Protein AF-A0A9E6CDV9-F1 (afdb_monomer)

Structure (mmCIF, N/CA/C/O backbone):
data_AF-A0A9E6CDV9-F1
#
_entry.id   AF-A0A9E6CDV9-F1
#
loop_
_atom_site.group_PDB
_atom_site.id
_atom_site.type_symbol
_atom_site.label_atom_id
_atom_site.label_alt_id
_atom_site.label_comp_id
_atom_site.label_asym_id
_atom_site.label_entity_id
_atom_site.label_seq_id
_atom_site.pdbx_PDB_ins_code
_atom_site.Cartn_x
_atom_site.Cartn_y
_atom_site.Cartn_z
_atom_site.occupancy
_atom_site.B_iso_or_equiv
_atom_site.auth_seq_id
_atom_site.auth_comp_id
_atom_site.auth_asym_id
_atom_site.auth_atom_id
_atom_site.pdbx_PDB_model_num
ATOM 1 N N . MET A 1 1 ? -13.253 -24.739 -0.066 1.00 89.88 1 MET A N 1
ATOM 2 C CA . MET A 1 1 ? -14.160 -23.611 0.237 1.00 89.88 1 MET A CA 1
ATOM 3 C C . MET A 1 1 ? -15.208 -23.550 -0.857 1.00 89.88 1 MET A C 1
ATOM 5 O O . MET A 1 1 ? -14.892 -24.013 -1.950 1.00 89.88 1 MET A O 1
ATOM 9 N N . PRO A 1 2 ? -16.426 -23.055 -0.588 1.00 96.31 2 PRO A N 1
ATOM 10 C CA . PRO A 1 2 ? -17.451 -22.896 -1.620 1.00 96.31 2 PRO A CA 1
ATOM 11 C C . PRO A 1 2 ? -16.959 -21.936 -2.710 1.00 96.31 2 PRO A C 1
ATOM 13 O O . PRO A 1 2 ? -16.584 -20.807 -2.392 1.00 96.31 2 PRO A O 1
ATOM 16 N N . ARG A 1 3 ? -16.921 -22.383 -3.972 1.00 96.94 3 ARG A N 1
ATOM 17 C CA . ARG A 1 3 ? -16.350 -21.611 -5.090 1.00 96.94 3 ARG A CA 1
ATOM 18 C C . ARG A 1 3 ? -17.046 -20.262 -5.274 1.00 96.94 3 ARG A C 1
ATOM 20 O O . ARG A 1 3 ? -16.356 -19.261 -5.416 1.00 96.94 3 ARG A O 1
ATOM 27 N N . GLU A 1 4 ? -18.373 -20.252 -5.179 1.00 97.50 4 GLU A N 1
ATOM 28 C CA . GLU A 1 4 ? -19.218 -19.066 -5.398 1.00 97.50 4 GLU A CA 1
ATOM 29 C C . GLU A 1 4 ? -19.067 -17.995 -4.298 1.00 97.50 4 GLU A C 1
ATOM 31 O O . GLU A 1 4 ? -19.385 -16.830 -4.504 1.00 97.50 4 GLU A O 1
ATOM 36 N N . GLU A 1 5 ? -18.583 -18.380 -3.111 1.00 98.06 5 GLU A N 1
ATOM 37 C CA . GLU A 1 5 ? -18.344 -17.468 -1.981 1.00 98.06 5 GLU A CA 1
ATOM 38 C C . GLU A 1 5 ? -16.862 -17.072 -1.848 1.00 98.06 5 GLU A C 1
ATOM 40 O O . GLU A 1 5 ? -16.490 -16.363 -0.905 1.00 98.06 5 GLU A O 1
ATOM 45 N N . THR A 1 6 ? -16.004 -17.563 -2.749 1.00 98.69 6 THR A N 1
ATOM 46 C CA . THR A 1 6 ? -14.549 -17.427 -2.660 1.00 98.69 6 THR A CA 1
ATOM 47 C C . THR A 1 6 ? -14.004 -16.634 -3.839 1.00 98.69 6 THR A C 1
ATOM 49 O O . THR A 1 6 ? -14.150 -17.057 -4.982 1.00 98.69 6 THR A O 1
ATOM 52 N N . LEU A 1 7 ? -13.305 -15.538 -3.540 1.00 98.44 7 LEU A N 1
ATOM 53 C CA . LEU A 1 7 ? -12.498 -14.803 -4.509 1.00 98.44 7 LEU A CA 1
ATOM 54 C C . LEU A 1 7 ? -11.074 -15.369 -4.521 1.00 98.44 7 LEU A C 1
ATOM 56 O O . LEU A 1 7 ? -10.354 -15.283 -3.524 1.00 98.44 7 LEU A O 1
ATOM 60 N N . TYR A 1 8 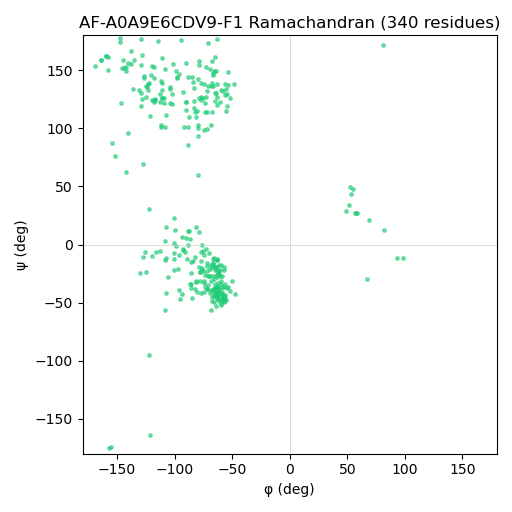? -10.656 -15.937 -5.643 1.00 98.62 8 TYR A N 1
ATOM 61 C CA . TYR A 1 8 ? -9.286 -16.391 -5.846 1.00 98.62 8 TYR A CA 1
ATOM 62 C C . TYR A 1 8 ? -8.445 -15.265 -6.439 1.00 98.62 8 TYR A C 1
ATOM 64 O O . TYR A 1 8 ? -8.758 -14.737 -7.505 1.00 98.62 8 TYR A O 1
ATOM 72 N N . VAL A 1 9 ? -7.366 -14.899 -5.755 1.00 97.75 9 VAL A N 1
ATOM 73 C CA . VAL A 1 9 ? -6.485 -13.795 -6.145 1.00 97.75 9 VAL A CA 1
ATOM 74 C C . VAL A 1 9 ? -5.064 -14.292 -6.392 1.00 97.75 9 VAL A C 1
ATOM 76 O O . VAL A 1 9 ? -4.650 -15.291 -5.809 1.00 97.75 9 VAL A O 1
ATOM 79 N N . ALA A 1 10 ? -4.296 -13.605 -7.236 1.00 97.19 10 ALA A N 1
ATOM 80 C CA . ALA A 1 10 ? -2.898 -13.949 -7.492 1.00 97.19 10 ALA A CA 1
ATOM 81 C C . ALA A 1 10 ? -2.022 -12.708 -7.732 1.00 97.19 10 ALA A C 1
ATOM 83 O O . ALA A 1 10 ? -2.519 -11.644 -8.091 1.00 97.19 10 ALA A O 1
ATOM 84 N N . GLY A 1 11 ? -0.706 -12.845 -7.536 1.00 94.94 11 GLY A N 1
ATOM 85 C CA . GLY A 1 11 ? 0.290 -11.786 -7.791 1.00 94.94 11 GLY A CA 1
ATOM 86 C C . GLY A 1 11 ? 0.752 -10.970 -6.579 1.00 94.94 11 GLY A C 1
ATOM 87 O O . GLY A 1 11 ? 1.775 -10.305 -6.661 1.00 94.94 11 GLY A O 1
ATOM 88 N N . HIS A 1 12 ? 0.075 -11.089 -5.436 1.00 94.38 12 HIS A N 1
ATOM 89 C CA . HIS A 1 12 ? 0.459 -10.388 -4.201 1.00 94.38 12 HIS A CA 1
ATOM 90 C C . HIS A 1 12 ? 1.591 -11.042 -3.378 1.00 94.38 12 HIS A C 1
ATOM 92 O O . HIS A 1 12 ? 2.378 -10.344 -2.751 1.00 94.38 12 HIS A O 1
ATOM 98 N N . GLN A 1 13 ? 1.707 -12.375 -3.379 1.00 95.69 13 GLN A N 1
ATOM 99 C CA . GLN A 1 13 ? 2.700 -13.126 -2.601 1.00 95.69 13 GLN A CA 1
ATOM 100 C C . GLN A 1 13 ? 3.441 -14.122 -3.503 1.00 95.69 13 GLN A C 1
ATOM 102 O O . GLN A 1 13 ? 2.813 -14.905 -4.214 1.00 95.69 13 GLN A O 1
ATOM 107 N N . TRP A 1 14 ? 4.777 -14.119 -3.441 1.00 94.81 14 TRP A N 1
ATOM 108 C CA . TRP A 1 14 ? 5.651 -14.889 -4.350 1.00 94.81 14 TRP A CA 1
ATOM 109 C C . TRP A 1 14 ? 6.499 -15.967 -3.665 1.00 94.81 14 TRP A C 1
ATOM 111 O O . TRP A 1 14 ? 7.185 -16.748 -4.321 1.00 94.81 14 TRP A O 1
ATOM 121 N N . GLY A 1 15 ? 6.461 -16.018 -2.337 1.00 95.06 15 GLY A N 1
ATOM 122 C CA . GLY A 1 15 ? 7.167 -17.010 -1.532 1.00 95.06 15 GLY A CA 1
ATOM 123 C C . GLY A 1 15 ? 6.396 -17.339 -0.263 1.00 95.06 15 GLY A C 1
ATOM 124 O O . GLY A 1 15 ? 5.349 -16.748 -0.003 1.00 95.06 15 GLY A O 1
ATOM 125 N N . ALA A 1 16 ? 6.914 -18.265 0.541 1.00 96.44 16 ALA A N 1
ATOM 126 C CA . ALA A 1 16 ? 6.266 -18.636 1.794 1.00 96.44 16 ALA A CA 1
ATOM 127 C C . ALA A 1 16 ? 6.104 -17.405 2.714 1.00 96.44 16 ALA A C 1
ATOM 129 O O . ALA A 1 16 ? 7.073 -16.659 2.891 1.00 96.44 16 ALA A O 1
ATOM 130 N N . PRO A 1 17 ? 4.915 -17.171 3.297 1.00 96.69 17 PRO A N 1
ATOM 131 C CA . PRO A 1 17 ? 4.713 -16.080 4.244 1.00 96.69 17 PRO A CA 1
ATOM 132 C C . PRO A 1 17 ? 5.564 -16.311 5.497 1.00 96.69 17 PRO A C 1
ATOM 134 O O . PRO A 1 17 ? 5.555 -17.399 6.072 1.00 96.69 17 PRO A O 1
ATOM 137 N N . THR A 1 18 ? 6.316 -15.293 5.915 1.00 96.25 18 THR A N 1
ATOM 138 C CA . THR A 1 18 ? 7.258 -15.396 7.045 1.00 96.25 18 THR A CA 1
ATOM 139 C C . THR A 1 18 ? 6.769 -14.694 8.307 1.00 96.25 18 THR A C 1
ATOM 141 O O . THR A 1 18 ? 7.167 -15.070 9.410 1.00 96.25 18 THR A O 1
ATOM 144 N N . ASN A 1 19 ? 5.942 -13.660 8.150 1.00 97.38 19 ASN A N 1
ATOM 145 C CA . ASN A 1 19 ? 5.359 -12.859 9.220 1.00 97.38 19 ASN A CA 1
ATOM 146 C C . ASN A 1 19 ? 4.166 -12.052 8.667 1.00 97.38 19 ASN A C 1
ATOM 148 O O . ASN A 1 19 ? 4.115 -11.790 7.469 1.00 97.38 19 ASN A O 1
ATOM 152 N N . PHE A 1 20 ? 3.251 -11.607 9.525 1.00 97.81 20 PHE A N 1
ATOM 153 C CA . PHE A 1 20 ? 2.128 -10.723 9.167 1.00 97.81 20 PHE A CA 1
ATOM 154 C C . PHE A 1 20 ? 2.149 -9.429 9.992 1.00 97.81 20 PHE A C 1
ATOM 156 O O . PHE A 1 20 ? 1.109 -8.860 10.332 1.00 97.81 20 PHE A O 1
ATOM 163 N N . ASN A 1 21 ? 3.342 -8.981 10.382 1.00 97.50 21 ASN A N 1
ATOM 164 C CA . ASN A 1 21 ? 3.521 -7.783 11.186 1.00 97.50 21 ASN A CA 1
ATOM 165 C C . ASN A 1 21 ? 3.510 -6.541 10.278 1.00 97.50 21 ASN A C 1
ATOM 167 O O . ASN A 1 21 ? 4.422 -6.409 9.457 1.00 97.50 21 ASN A O 1
ATOM 171 N N . PRO A 1 22 ? 2.537 -5.618 10.435 1.00 96.00 22 PRO A N 1
ATOM 172 C CA . PRO A 1 22 ? 2.420 -4.423 9.594 1.00 96.00 22 PRO A CA 1
ATOM 173 C C . PRO A 1 22 ? 3.571 -3.414 9.772 1.00 96.00 22 PRO A C 1
ATOM 175 O O . PRO A 1 22 ? 3.691 -2.497 8.967 1.00 96.00 22 PRO A O 1
ATOM 178 N N . LEU A 1 23 ? 4.400 -3.568 10.810 1.00 96.12 23 LEU A N 1
ATOM 179 C CA . LEU A 1 23 ? 5.604 -2.776 11.078 1.00 96.12 23 LEU A CA 1
ATOM 180 C C . LEU A 1 23 ? 6.892 -3.437 10.569 1.00 96.12 23 LEU A C 1
ATOM 182 O O . LEU A 1 23 ? 7.957 -2.820 10.635 1.00 96.12 23 LEU A O 1
ATOM 186 N N . SER A 1 24 ? 6.836 -4.693 10.113 1.00 95.12 24 SER A N 1
ATOM 187 C CA . SER A 1 24 ? 8.027 -5.366 9.595 1.00 95.12 24 SER A CA 1
ATOM 188 C C . SER A 1 24 ? 8.473 -4.755 8.266 1.00 95.12 24 SER A C 1
ATOM 190 O O . SER A 1 24 ? 7.658 -4.272 7.484 1.00 95.12 24 SER A O 1
ATOM 192 N N . GLY A 1 25 ? 9.775 -4.814 7.975 1.00 92.06 25 GLY A N 1
ATOM 193 C CA . GLY A 1 25 ? 10.304 -4.308 6.702 1.00 92.06 25 GLY A CA 1
ATOM 194 C C . GLY A 1 25 ? 9.855 -5.109 5.472 1.00 92.06 25 GLY A C 1
ATOM 195 O O . GLY A 1 25 ? 10.009 -4.630 4.355 1.00 92.06 25 GLY A O 1
ATOM 196 N N . ASN A 1 26 ? 9.325 -6.322 5.661 1.00 91.88 26 ASN A N 1
ATOM 197 C CA . ASN A 1 26 ? 8.790 -7.152 4.583 1.00 91.88 26 ASN A CA 1
ATOM 198 C C . ASN A 1 26 ? 7.689 -8.084 5.130 1.00 91.88 26 ASN A C 1
ATOM 200 O O . ASN A 1 26 ? 7.955 -9.269 5.377 1.00 91.88 26 ASN A O 1
ATOM 204 N N . PRO A 1 27 ? 6.477 -7.563 5.395 1.00 95.12 27 PRO A N 1
ATOM 205 C CA . PRO A 1 27 ? 5.357 -8.385 5.834 1.00 95.12 27 PRO A CA 1
ATOM 206 C C . PRO A 1 27 ? 4.923 -9.319 4.701 1.00 95.12 27 PRO A C 1
ATOM 208 O O . PRO A 1 27 ? 5.164 -9.036 3.531 1.00 95.12 27 PRO A O 1
ATOM 211 N N . ALA A 1 28 ? 4.245 -10.416 5.018 1.00 97.06 28 ALA A N 1
ATOM 212 C CA . ALA A 1 28 ? 3.515 -11.178 4.013 1.00 97.06 28 ALA A CA 1
ATOM 213 C C . ALA A 1 28 ? 2.169 -10.514 3.685 1.00 97.06 28 ALA A C 1
ATOM 215 O O . ALA A 1 28 ? 1.560 -9.849 4.535 1.00 97.06 28 ALA A O 1
ATOM 216 N N . TRP A 1 29 ? 1.657 -10.774 2.480 1.00 96.50 29 TRP A N 1
ATOM 217 C CA . TRP A 1 29 ? 0.262 -10.488 2.145 1.00 96.50 29 TRP A CA 1
ATOM 218 C C . TRP A 1 29 ? -0.670 -11.199 3.140 1.00 96.50 29 TRP A C 1
ATOM 220 O O . TRP A 1 29 ? -0.421 -12.361 3.454 1.00 96.50 29 TRP A O 1
ATOM 230 N N . PRO A 1 30 ? -1.749 -10.573 3.640 1.00 95.38 30 PRO A N 1
ATOM 231 C CA . PRO A 1 30 ? -2.302 -9.278 3.230 1.00 95.38 30 PRO A CA 1
ATOM 232 C C . PRO A 1 30 ? -1.802 -8.072 4.038 1.00 95.38 30 PRO A C 1
ATOM 234 O O . PRO A 1 30 ? -2.329 -6.977 3.874 1.00 95.38 30 PRO A O 1
ATOM 237 N N . CYS A 1 31 ? -0.827 -8.245 4.932 1.00 95.06 31 CYS A N 1
ATOM 238 C CA . CYS A 1 31 ? -0.336 -7.159 5.785 1.00 95.06 31 CYS A CA 1
ATOM 239 C C . CYS A 1 31 ? 0.729 -6.281 5.105 1.00 95.06 31 CYS A C 1
ATOM 241 O O . CYS A 1 31 ? 1.020 -5.197 5.607 1.00 95.06 31 CYS A O 1
ATOM 243 N N . SER A 1 32 ? 1.303 -6.728 3.984 1.00 90.06 32 SER A N 1
ATOM 244 C CA . SER A 1 32 ? 2.232 -5.952 3.150 1.00 90.06 32 SER A CA 1
ATOM 245 C C . SER A 1 32 ? 1.543 -4.853 2.347 1.00 90.06 32 SER A C 1
ATOM 247 O O . SER A 1 32 ? 2.090 -3.763 2.183 1.00 90.06 32 SER A O 1
ATOM 249 N N . ASP A 1 33 ? 0.333 -5.123 1.867 1.00 80.50 33 ASP A N 1
ATOM 250 C CA . ASP A 1 33 ? -0.317 -4.324 0.831 1.00 80.50 33 ASP A CA 1
ATOM 251 C C . ASP A 1 33 ? -1.151 -3.190 1.431 1.00 80.50 33 ASP A C 1
ATOM 253 O O . ASP A 1 33 ? -1.633 -3.270 2.562 1.00 80.50 33 ASP A O 1
ATOM 257 N N . THR A 1 34 ? -1.381 -2.136 0.654 1.00 71.50 34 THR A N 1
ATOM 258 C CA . THR A 1 34 ? -2.185 -0.965 1.047 1.00 71.50 34 THR A CA 1
ATOM 259 C C . THR A 1 34 ? -3.696 -1.203 0.960 1.00 71.50 34 THR A C 1
ATOM 261 O O . THR A 1 34 ? -4.466 -0.265 1.083 1.00 71.50 34 THR A O 1
ATOM 264 N N . ASN A 1 35 ? -4.148 -2.446 0.771 1.00 77.31 35 ASN A N 1
ATOM 265 C CA . ASN A 1 35 ? -5.563 -2.788 0.558 1.00 77.31 35 ASN A CA 1
ATOM 266 C C . ASN A 1 35 ? -6.388 -2.874 1.855 1.00 77.31 35 ASN A C 1
ATOM 268 O O . ASN A 1 35 ? -7.442 -3.511 1.855 1.00 77.31 35 ASN A O 1
ATOM 272 N N . GLU A 1 36 ? -5.863 -2.347 2.969 1.00 88.12 36 GLU A N 1
ATOM 273 C CA . GLU A 1 36 ? -6.566 -2.176 4.257 1.00 88.12 36 GLU A CA 1
ATOM 274 C C . GLU A 1 36 ? -7.321 -3.430 4.747 1.00 88.12 36 GLU A C 1
ATOM 276 O O . GLU A 1 36 ? -8.336 -3.383 5.435 1.00 88.12 36 GLU A O 1
ATOM 281 N N . THR A 1 37 ? -6.822 -4.605 4.360 1.00 93.56 37 THR A N 1
ATOM 282 C CA . THR A 1 37 ? -7.606 -5.842 4.401 1.00 93.56 37 THR A CA 1
ATOM 283 C C . THR A 1 37 ? -7.724 -6.400 5.816 1.00 93.56 37 THR A C 1
ATOM 285 O O . THR A 1 37 ? -8.796 -6.849 6.222 1.00 93.56 37 THR A O 1
ATOM 288 N N . VAL A 1 38 ? -6.610 -6.364 6.554 1.00 97.19 38 VAL A N 1
ATOM 289 C CA . VAL A 1 38 ? -6.526 -6.762 7.966 1.00 97.19 38 VAL A CA 1
ATOM 290 C C . VAL A 1 38 ? -6.339 -5.522 8.834 1.00 97.19 38 VAL A C 1
ATOM 292 O O . VAL A 1 38 ? -7.143 -5.271 9.723 1.00 97.19 38 VAL A O 1
ATOM 295 N N . TYR A 1 39 ? -5.304 -4.727 8.563 1.00 98.00 39 TYR A N 1
ATOM 296 C CA . TYR A 1 39 ? -5.037 -3.464 9.250 1.00 98.00 39 TYR A CA 1
ATOM 297 C C . TYR A 1 39 ? -5.464 -2.289 8.377 1.00 98.00 39 TYR A C 1
ATOM 299 O O . TYR A 1 39 ? -5.043 -2.217 7.224 1.00 98.00 39 TYR A O 1
ATOM 307 N N . GLU A 1 40 ? -6.242 -1.372 8.943 1.00 97.94 40 GLU A N 1
ATOM 308 C CA . GLU A 1 40 ? -6.717 -0.168 8.261 1.00 97.94 40 GLU A CA 1
ATOM 309 C C . GLU A 1 40 ? -5.904 1.071 8.676 1.00 97.94 40 GLU A C 1
ATOM 311 O O . GLU A 1 40 ? -5.313 1.136 9.760 1.00 97.94 40 GLU A O 1
ATOM 316 N N . THR A 1 41 ? -5.879 2.061 7.793 1.00 98.00 41 THR A N 1
ATOM 317 C CA . THR A 1 41 ? -5.355 3.418 7.999 1.00 98.00 41 THR A CA 1
ATOM 318 C C . THR A 1 41 ? -6.492 4.360 8.421 1.00 98.00 41 THR A C 1
ATOM 320 O O . THR A 1 41 ? -7.663 3.975 8.484 1.00 98.00 41 THR A O 1
ATOM 323 N N . LEU A 1 42 ? -6.173 5.620 8.736 1.00 98.38 42 LEU A N 1
ATOM 324 C CA . LEU A 1 42 ? -7.213 6.619 9.015 1.00 98.38 42 LEU A CA 1
ATOM 325 C C . LEU A 1 42 ? -7.983 6.984 7.743 1.00 98.38 42 LEU A C 1
ATOM 327 O O . LEU A 1 42 ? -9.208 7.069 7.777 1.00 98.38 42 LEU A O 1
ATOM 331 N N . PHE A 1 43 ? -7.271 7.144 6.633 1.00 97.94 43 PHE A N 1
ATOM 332 C CA . PHE A 1 43 ? -7.835 7.385 5.309 1.00 97.94 43 PHE A CA 1
ATOM 333 C C . PHE A 1 43 ? -7.137 6.500 4.276 1.00 97.94 43 PHE A C 1
ATOM 335 O O . PHE A 1 43 ? -6.003 6.083 4.494 1.00 97.94 43 PHE A O 1
ATOM 342 N N . GLY A 1 44 ? -7.776 6.267 3.137 1.00 94.94 44 GLY A N 1
ATOM 343 C CA . GLY A 1 44 ? -7.175 5.609 1.980 1.00 94.94 44 GLY A CA 1
ATOM 344 C C . GLY A 1 44 ? -6.835 6.644 0.914 1.00 94.94 44 GLY A C 1
ATOM 345 O O . GLY A 1 44 ? -7.652 7.514 0.617 1.00 94.94 44 GLY A O 1
ATOM 346 N N . TYR A 1 45 ? -5.640 6.594 0.324 1.00 91.19 45 TYR A N 1
ATOM 347 C CA . TYR A 1 45 ? -5.316 7.488 -0.791 1.00 91.19 45 TYR A CA 1
ATOM 348 C C . TYR A 1 45 ? -5.864 6.936 -2.108 1.00 91.19 45 TYR A C 1
ATOM 350 O O . TYR A 1 45 ? -5.417 5.909 -2.621 1.00 91.19 45 TYR A O 1
ATOM 358 N N . ASN A 1 46 ? -6.826 7.652 -2.677 1.00 89.44 46 ASN A N 1
ATOM 359 C CA . ASN A 1 46 ? -7.428 7.337 -3.955 1.00 89.44 46 ASN A CA 1
ATOM 360 C C . ASN A 1 46 ? -6.639 7.998 -5.084 1.00 89.44 46 ASN A C 1
ATOM 362 O O . ASN A 1 46 ? -6.815 9.180 -5.384 1.00 89.44 46 ASN A O 1
ATOM 366 N N . GLN A 1 47 ? -5.802 7.198 -5.743 1.00 83.44 47 GLN A N 1
ATOM 367 C CA . GLN A 1 47 ? -4.954 7.631 -6.857 1.00 83.44 47 GLN A CA 1
ATOM 368 C C . GLN A 1 47 ? -5.744 8.082 -8.095 1.00 83.44 47 GLN A C 1
ATOM 370 O O . GLN A 1 47 ? -5.195 8.764 -8.952 1.00 83.44 47 GLN A O 1
ATOM 375 N N . VAL A 1 48 ? -7.020 7.700 -8.223 1.00 83.62 48 VAL A N 1
ATOM 376 C CA . VAL A 1 48 ? -7.859 8.104 -9.362 1.00 83.62 48 VAL A CA 1
ATOM 377 C C . VAL A 1 48 ? -8.427 9.503 -9.144 1.00 83.62 48 VAL A C 1
ATOM 379 O O . VAL A 1 48 ? -8.527 10.281 -10.089 1.00 83.62 48 VAL A O 1
ATOM 382 N N . THR A 1 49 ? -8.814 9.827 -7.909 1.00 87.25 49 THR A N 1
ATOM 383 C CA . THR A 1 49 ? -9.422 11.125 -7.581 1.00 87.25 49 THR A CA 1
ATOM 384 C C . THR A 1 49 ? -8.459 12.121 -6.947 1.00 87.25 49 THR A C 1
ATOM 386 O O . THR A 1 49 ? -8.866 13.261 -6.734 1.00 87.25 49 THR A O 1
ATOM 389 N N . ASP A 1 50 ? -7.239 11.688 -6.618 1.00 84.75 50 ASP A N 1
ATOM 390 C CA . ASP A 1 50 ? -6.228 12.441 -5.865 1.00 84.75 50 ASP A CA 1
ATOM 391 C C . ASP A 1 50 ? -6.764 12.9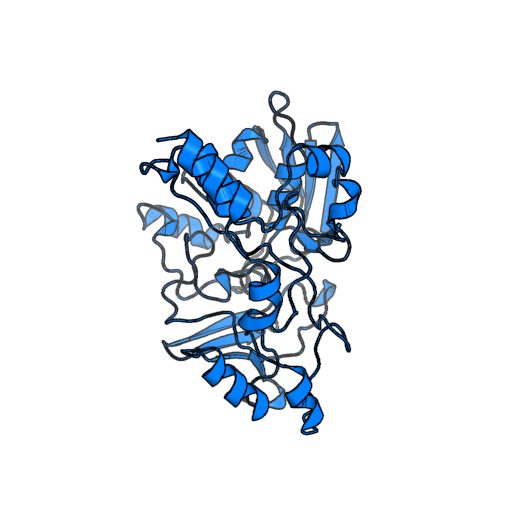54 -4.514 1.00 84.75 50 ASP A C 1
ATOM 393 O O . ASP A 1 50 ? -6.689 14.134 -4.168 1.00 84.75 50 ASP A O 1
ATOM 397 N N . LYS A 1 51 ? -7.422 12.063 -3.763 1.00 90.25 51 LYS A N 1
ATOM 398 C CA . LYS A 1 51 ? -8.072 12.398 -2.484 1.00 90.25 51 LYS A CA 1
ATOM 399 C C . LYS A 1 51 ? -7.822 11.335 -1.433 1.00 90.25 51 LYS A C 1
ATOM 401 O O . LYS A 1 51 ? -7.587 10.176 -1.749 1.00 90.25 51 LYS A O 1
ATOM 406 N N . LEU A 1 52 ? -7.909 11.755 -0.177 1.00 94.75 52 LEU A N 1
ATOM 407 C CA . LEU A 1 52 ? -7.986 10.855 0.964 1.00 94.75 52 LEU A CA 1
ATOM 408 C C . LEU A 1 52 ? -9.452 10.500 1.216 1.00 94.75 52 LEU A C 1
ATOM 410 O O . LEU A 1 52 ? -10.231 11.355 1.645 1.00 94.75 52 LEU A O 1
ATOM 414 N N . ASP A 1 53 ? -9.806 9.252 0.937 1.00 95.94 53 ASP A N 1
ATOM 415 C CA . ASP A 1 53 ? -11.130 8.699 1.185 1.00 95.94 53 ASP A CA 1
ATOM 416 C C . ASP A 1 53 ? -11.237 8.218 2.648 1.00 95.94 53 ASP A C 1
ATOM 418 O O . ASP A 1 53 ? -10.273 7.664 3.185 1.00 95.94 53 ASP A O 1
ATOM 422 N N . PRO A 1 54 ? -12.376 8.444 3.331 1.00 97.38 54 PRO A N 1
ATOM 423 C CA . PRO A 1 54 ? -12.603 7.970 4.698 1.00 97.38 54 PRO A CA 1
ATOM 424 C C . PRO A 1 54 ? -12.437 6.452 4.849 1.00 97.38 54 PRO A C 1
ATOM 426 O O . PRO A 1 54 ? -13.085 5.703 4.120 1.00 97.38 54 PRO A O 1
ATOM 429 N N . ILE A 1 55 ? -11.624 6.017 5.823 1.00 97.44 55 ILE A N 1
ATOM 430 C CA . ILE A 1 55 ? -11.482 4.605 6.232 1.00 97.44 55 ILE A CA 1
ATOM 431 C C . ILE A 1 55 ? -11.813 4.476 7.716 1.00 97.44 55 ILE A C 1
ATOM 433 O O . ILE A 1 55 ? -12.988 4.403 8.041 1.00 97.44 55 ILE A O 1
ATOM 437 N N . LEU A 1 56 ? -10.852 4.509 8.649 1.00 98.56 56 LEU A N 1
ATOM 438 C CA . LEU A 1 56 ? -11.171 4.558 10.086 1.00 98.56 56 LEU A CA 1
ATOM 439 C C . LEU A 1 56 ? -11.670 5.948 10.504 1.00 98.56 56 LEU A C 1
ATOM 441 O O . LEU A 1 56 ? -12.508 6.079 11.404 1.00 98.56 56 LEU A O 1
ATOM 445 N N . ALA A 1 57 ? -11.146 6.992 9.863 1.00 98.69 57 ALA A N 1
ATOM 446 C CA . ALA A 1 57 ? -11.539 8.371 10.074 1.00 98.69 57 ALA A CA 1
ATOM 447 C C . ALA A 1 57 ? -12.631 8.797 9.092 1.00 98.69 57 ALA A C 1
ATOM 449 O O . ALA A 1 57 ? -12.501 8.626 7.890 1.00 98.69 57 ALA A O 1
ATOM 450 N N . ASP A 1 58 ? -13.679 9.411 9.637 1.00 98.50 58 ASP A N 1
ATOM 451 C CA . ASP A 1 58 ? -14.811 9.986 8.904 1.00 98.50 58 ASP A CA 1
ATOM 452 C C . ASP A 1 58 ? -14.413 11.296 8.216 1.00 98.50 58 ASP A C 1
ATOM 454 O O . ASP A 1 58 ? -14.790 11.580 7.082 1.00 98.50 58 ASP A O 1
ATOM 458 N N . LYS A 1 59 ? -13.632 12.124 8.918 1.00 98.38 59 LYS A N 1
ATO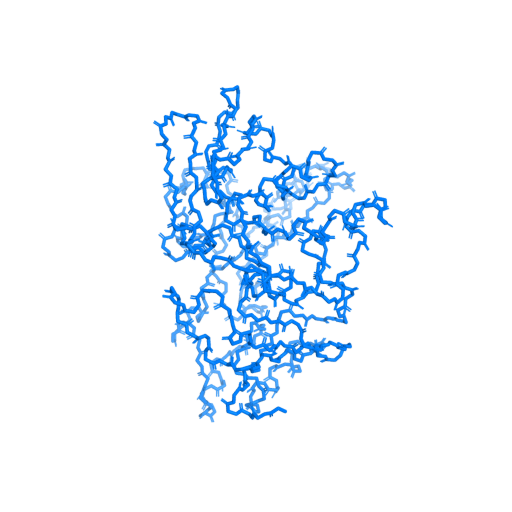M 459 C CA . LYS A 1 59 ? -13.221 13.440 8.426 1.00 98.38 59 LYS A CA 1
ATOM 460 C C . LYS A 1 59 ? -11.990 13.976 9.135 1.00 98.38 59 LYS A C 1
ATOM 462 O O . LYS A 1 59 ? -11.662 13.576 10.255 1.00 98.38 59 LYS A O 1
ATOM 467 N N . TYR A 1 60 ? -11.371 14.962 8.501 1.00 98.38 60 TYR A N 1
ATOM 468 C CA . TYR A 1 60 ? -10.336 15.796 9.092 1.00 98.38 60 TYR A CA 1
ATOM 469 C C . TYR A 1 60 ? -10.655 17.285 8.898 1.00 98.38 60 TYR A C 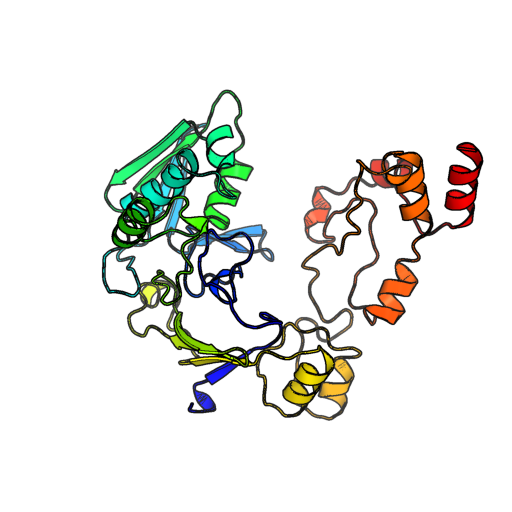1
ATOM 471 O O . TYR A 1 60 ? -11.369 17.669 7.972 1.00 98.38 60 TYR A O 1
ATOM 479 N N . GLN A 1 61 ? -10.129 18.134 9.780 1.00 98.25 61 GLN A N 1
ATOM 480 C CA . GLN A 1 61 ? -10.283 19.585 9.712 1.00 98.25 61 GLN A CA 1
ATOM 481 C C . GLN A 1 61 ? -9.034 20.286 10.251 1.00 98.25 61 GLN A C 1
ATOM 483 O O . GLN A 1 61 ? -8.685 20.131 11.421 1.00 98.25 61 GLN A O 1
ATOM 488 N N . TRP A 1 62 ? -8.401 21.113 9.419 1.00 97.88 62 TRP A N 1
ATOM 489 C CA . TRP A 1 62 ? -7.426 22.100 9.887 1.00 97.88 62 TRP A CA 1
ATOM 490 C C . TRP A 1 62 ? -8.184 23.233 10.582 1.00 97.88 62 TRP A C 1
ATOM 492 O O . TRP A 1 62 ? -8.984 23.915 9.942 1.00 97.88 62 TRP A O 1
ATOM 502 N N . VAL A 1 63 ? -7.987 23.394 11.891 1.00 97.25 63 VAL A N 1
ATOM 503 C CA . VAL A 1 63 ? -8.656 24.454 12.670 1.00 97.25 63 VAL A CA 1
ATOM 504 C C . VAL A 1 63 ? -7.885 25.771 12.624 1.00 97.25 63 VAL A C 1
ATOM 506 O O . VAL A 1 63 ? -8.476 26.838 12.752 1.00 97.25 63 VAL A O 1
ATOM 509 N N . ASP A 1 64 ? -6.581 25.690 12.378 1.00 96.25 64 ASP A N 1
ATOM 510 C CA . ASP A 1 64 ? -5.671 26.810 12.169 1.00 96.25 64 ASP A CA 1
ATOM 511 C C . ASP A 1 64 ? -4.465 26.330 11.330 1.00 96.25 64 ASP A C 1
ATOM 513 O O . ASP A 1 64 ? -4.478 25.195 10.828 1.00 96.25 64 ASP A O 1
ATOM 517 N N . PRO A 1 65 ? -3.424 27.162 11.109 1.00 95.50 65 PRO A N 1
ATOM 518 C CA . PRO A 1 65 ? -2.331 26.756 10.256 1.00 95.50 65 PRO A CA 1
ATOM 519 C C . PRO A 1 65 ? -1.532 25.518 10.687 1.00 95.50 65 PRO A C 1
ATOM 521 O O . PRO A 1 65 ? -0.912 24.891 9.818 1.00 95.50 65 PRO A O 1
ATOM 524 N N . TYR A 1 66 ? -1.557 25.184 11.977 1.00 97.31 66 TYR A N 1
ATOM 525 C CA . TYR A 1 66 ? -0.703 24.189 12.616 1.00 97.31 66 TYR A CA 1
ATOM 526 C C . TYR A 1 66 ? -1.479 23.119 13.388 1.00 97.31 66 TYR A C 1
ATOM 528 O O . TYR A 1 66 ? -0.865 22.146 13.806 1.00 97.31 66 TYR A O 1
ATOM 536 N N . THR A 1 67 ? -2.795 23.226 13.539 1.00 98.25 67 THR A N 1
ATOM 537 C CA . THR A 1 67 ? -3.582 22.229 14.272 1.00 98.25 67 THR A CA 1
ATOM 538 C C . THR A 1 67 ? -4.592 21.529 13.365 1.00 98.25 67 THR A C 1
ATOM 540 O O . THR A 1 67 ? -5.448 22.151 12.729 1.00 98.25 67 THR A O 1
ATOM 543 N N . LEU A 1 68 ? -4.498 20.199 13.330 1.00 98.69 68 LEU A N 1
ATOM 544 C CA . LEU A 1 68 ? -5.367 19.296 12.583 1.00 98.69 68 LEU A CA 1
ATOM 545 C C . LEU A 1 68 ? -6.192 18.454 13.552 1.00 98.69 68 LEU A C 1
ATOM 547 O O . LEU A 1 68 ? -5.646 17.810 14.444 1.00 98.69 68 LEU A O 1
ATOM 551 N N . LYS A 1 69 ? -7.506 18.404 13.347 1.00 98.81 69 LYS A N 1
ATOM 552 C CA . LYS A 1 69 ? -8.393 17.457 14.027 1.00 98.81 69 LYS A CA 1
ATOM 553 C C . LYS A 1 69 ? -8.779 16.337 13.078 1.00 98.81 69 LYS A C 1
ATOM 555 O O . LYS A 1 69 ? -9.138 16.610 11.935 1.00 98.81 69 LYS A O 1
ATOM 560 N N . VAL A 1 70 ? -8.741 15.098 13.557 1.00 98.88 70 VAL A N 1
ATOM 561 C CA . VAL A 1 70 ? -9.192 13.910 12.820 1.00 98.88 70 VAL A CA 1
ATOM 562 C C . VAL A 1 70 ? -10.233 13.192 13.664 1.00 98.88 70 VAL A C 1
ATOM 564 O O . VAL A 1 70 ? -9.988 12.910 14.837 1.00 98.88 70 VAL A O 1
ATOM 567 N N . THR A 1 71 ? -11.399 12.919 13.083 1.00 98.88 71 THR A N 1
ATOM 568 C CA . THR A 1 71 ? -12.526 12.286 13.774 1.00 98.88 71 THR A CA 1
ATOM 569 C C . THR A 1 71 ? -12.778 10.896 13.204 1.00 98.88 71 THR A C 1
ATOM 571 O O . THR A 1 71 ? -13.063 10.753 12.019 1.00 98.88 71 THR A O 1
ATOM 574 N N . LEU A 1 72 ? -12.726 9.881 14.063 1.00 98.88 72 LEU A N 1
ATOM 575 C CA . LEU A 1 72 ? -13.062 8.496 13.758 1.00 98.88 72 LEU A CA 1
ATOM 576 C C . LEU A 1 72 ? -14.549 8.333 13.442 1.00 98.88 72 LEU A C 1
ATOM 578 O O . LEU A 1 72 ? -15.419 8.991 14.044 1.00 98.88 72 LEU A O 1
ATOM 582 N N . HIS A 1 73 ? -14.854 7.388 12.555 1.00 98.69 73 HIS A N 1
ATOM 583 C CA . HIS A 1 73 ? -16.211 6.884 12.425 1.00 98.69 73 HIS A CA 1
ATOM 584 C C . HIS A 1 73 ? -16.727 6.409 13.788 1.00 98.69 73 HIS A C 1
ATOM 586 O O . HIS A 1 73 ? -15.993 5.965 14.670 1.00 98.69 73 HIS A O 1
ATOM 592 N N . GLN A 1 74 ? -18.033 6.535 14.006 1.00 98.06 74 GLN A N 1
ATOM 593 C CA . GLN A 1 74 ? -18.628 6.003 15.225 1.00 98.06 74 GLN A CA 1
ATOM 594 C C . GLN A 1 74 ? -18.529 4.466 15.190 1.00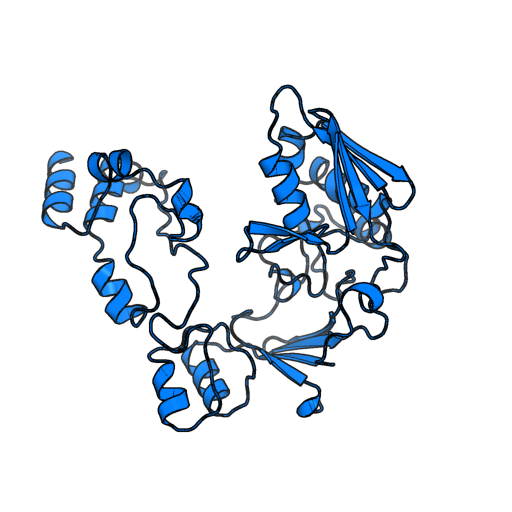 98.06 74 GLN A C 1
ATOM 596 O O . GLN A 1 74 ? -18.688 3.854 14.136 1.00 98.06 74 GLN A O 1
ATOM 601 N N . GLY A 1 75 ? -18.341 3.832 16.348 1.00 97.19 75 GLY A N 1
ATOM 602 C CA . GLY A 1 75 ? -18.450 2.376 16.475 1.00 97.19 75 GLY A CA 1
ATOM 603 C C . GLY A 1 75 ? -17.354 1.570 15.774 1.00 97.19 75 GLY A C 1
ATOM 604 O O . GLY A 1 75 ? -17.588 0.391 15.522 1.00 97.19 75 GLY A O 1
ATOM 605 N N . THR A 1 76 ? -16.201 2.177 15.481 1.00 98.50 76 THR A N 1
ATOM 606 C CA . THR A 1 76 ? -14.978 1.479 15.060 1.00 98.50 76 THR A CA 1
ATOM 607 C C . THR A 1 76 ? -14.602 0.389 16.066 1.00 98.50 76 THR A C 1
ATOM 609 O O . THR A 1 76 ? -14.694 0.587 17.284 1.00 98.50 76 THR A O 1
ATOM 612 N N . ARG A 1 77 ? -14.210 -0.789 15.571 1.00 98.38 77 ARG A N 1
ATOM 613 C CA . ARG A 1 77 ? -13.867 -1.955 16.398 1.00 98.38 77 ARG A CA 1
ATOM 614 C C . ARG A 1 77 ? -12.745 -2.767 15.780 1.00 98.38 77 ARG A C 1
ATOM 616 O O . ARG A 1 77 ? -12.610 -2.831 14.562 1.00 98.38 77 ARG A O 1
ATOM 623 N N . TRP A 1 78 ? -12.006 -3.434 16.650 1.00 98.75 78 TRP A N 1
ATOM 624 C CA . TRP A 1 78 ? -11.066 -4.475 16.286 1.00 98.75 78 TRP A CA 1
ATOM 625 C C . TRP A 1 78 ? -11.796 -5.792 16.006 1.00 98.75 78 TRP A C 1
ATOM 627 O O . TRP A 1 78 ? -12.901 -6.048 16.491 1.00 98.75 78 TRP A O 1
ATOM 637 N N . GLN A 1 79 ? -11.139 -6.660 15.245 1.00 98.44 79 GLN A N 1
ATOM 638 C CA . GLN A 1 79 ? -11.622 -7.983 14.851 1.00 98.44 79 GLN A CA 1
ATOM 639 C C . GLN A 1 79 ? -11.875 -8.946 16.029 1.00 98.44 79 GLN A C 1
ATOM 641 O O . GLN A 1 79 ? -12.584 -9.945 15.862 1.00 98.44 79 GLN A O 1
ATOM 646 N N . ASP A 1 80 ? -11.317 -8.659 17.210 1.00 98.19 80 ASP A N 1
ATOM 647 C CA . ASP A 1 80 ? -11.556 -9.385 18.466 1.00 98.19 80 ASP A CA 1
ATOM 648 C C . ASP A 1 80 ? -12.763 -8.846 19.268 1.00 98.19 80 ASP A C 1
ATOM 650 O O . ASP A 1 80 ? -13.103 -9.383 20.321 1.00 98.19 80 ASP A O 1
ATOM 654 N N . GLY A 1 81 ? -13.434 -7.805 18.761 1.00 97.81 81 GLY A N 1
ATOM 655 C CA . GLY A 1 81 ? -14.616 -7.180 19.356 1.00 97.81 81 GLY A CA 1
ATOM 656 C C . GLY A 1 81 ? -14.324 -5.979 20.259 1.00 97.81 81 GLY A C 1
ATOM 657 O O . GLY A 1 81 ? -15.258 -5.234 20.593 1.00 97.81 81 GLY A O 1
ATOM 658 N N . THR A 1 82 ? -13.060 -5.748 20.626 1.00 98.38 82 THR A N 1
ATOM 659 C CA . THR A 1 82 ? -12.666 -4.571 21.408 1.00 98.38 82 THR A CA 1
ATOM 660 C C . THR A 1 82 ? -12.922 -3.282 20.619 1.00 98.38 82 THR A C 1
ATOM 662 O O . THR A 1 82 ? -12.926 -3.256 19.385 1.00 98.38 82 THR A O 1
ATOM 665 N N . SER A 1 83 ? -13.230 -2.196 21.326 1.00 98.31 83 SER A N 1
ATOM 666 C CA . SER A 1 83 ? -13.471 -0.898 20.688 1.00 98.31 83 SER A CA 1
ATOM 667 C C . SER A 1 83 ? -12.153 -0.319 20.180 1.00 98.31 83 SER A C 1
ATOM 669 O O . SER A 1 83 ? -11.196 -0.256 20.943 1.00 98.31 83 SER A O 1
ATOM 671 N N . LEU A 1 84 ? -12.135 0.154 18.933 1.00 98.75 84 LEU A N 1
ATOM 672 C CA . LEU A 1 84 ? -11.025 0.935 18.392 1.00 98.75 84 LEU A CA 1
ATOM 673 C C . LEU A 1 84 ? -11.305 2.406 18.674 1.00 98.75 84 LEU A C 1
ATOM 675 O O . LEU A 1 84 ? -12.350 2.925 18.274 1.00 98.75 84 LEU A O 1
ATOM 679 N N . THR A 1 85 ? -10.387 3.065 19.371 1.00 98.75 85 THR A N 1
ATOM 680 C CA . THR A 1 85 ? -10.544 4.449 19.833 1.00 98.75 85 THR A CA 1
ATOM 681 C C . THR A 1 85 ? -9.348 5.314 19.447 1.00 98.75 85 THR A C 1
ATOM 683 O O . THR A 1 85 ? -8.345 4.853 18.907 1.00 98.75 85 THR A O 1
ATOM 686 N N . THR A 1 86 ? -9.430 6.601 19.759 1.00 98.81 86 THR A N 1
ATOM 687 C CA . THR A 1 86 ? -8.312 7.542 19.614 1.00 98.81 86 THR A CA 1
ATOM 688 C C . THR A 1 86 ? -7.085 7.179 20.445 1.00 98.81 86 THR A C 1
ATOM 690 O O . THR A 1 86 ? -5.986 7.593 20.082 1.00 98.81 86 THR A O 1
ATOM 693 N N . GLU A 1 87 ? -7.222 6.386 21.511 1.00 98.81 87 GLU A N 1
ATOM 694 C CA . GLU A 1 87 ? -6.064 5.881 22.251 1.00 98.81 87 GLU A CA 1
ATOM 695 C C . GLU A 1 87 ? -5.189 4.962 21.399 1.00 98.81 87 GLU A C 1
ATOM 697 O O . GLU A 1 87 ? -3.967 5.024 21.518 1.00 98.81 87 GLU A O 1
ATOM 702 N N . ASP A 1 88 ? -5.791 4.149 20.527 1.00 98.94 88 ASP A N 1
ATOM 703 C CA . ASP A 1 88 ? -5.066 3.277 19.599 1.00 98.94 88 ASP A CA 1
ATOM 704 C C . ASP A 1 88 ? -4.315 4.099 18.548 1.00 98.94 88 ASP A C 1
ATOM 706 O O . ASP A 1 88 ? -3.165 3.810 18.212 1.00 98.94 88 ASP A O 1
ATOM 710 N N . VAL A 1 89 ? -4.941 5.180 18.072 1.00 98.88 89 VAL A N 1
ATOM 711 C CA . VAL A 1 89 ? -4.327 6.119 17.126 1.00 98.88 89 VAL A CA 1
ATOM 712 C C . VAL A 1 89 ? -3.122 6.804 17.766 1.00 98.88 89 VAL A C 1
ATOM 714 O O . VAL A 1 89 ? -2.021 6.747 17.223 1.00 98.88 89 VAL A O 1
ATOM 717 N N . VAL A 1 90 ? -3.300 7.405 18.946 1.00 98.88 90 VAL A N 1
ATOM 718 C CA . VAL A 1 90 ? -2.208 8.064 19.680 1.00 98.88 90 VAL A CA 1
ATOM 719 C C . VAL A 1 90 ? -1.089 7.070 19.975 1.00 98.88 90 VAL A C 1
ATOM 721 O O . VAL A 1 90 ? 0.070 7.368 19.700 1.00 98.88 90 VAL A O 1
ATOM 724 N N . TYR A 1 91 ? -1.429 5.876 20.468 1.00 98.81 91 TYR A N 1
ATOM 725 C CA . TYR A 1 91 ? -0.466 4.810 20.731 1.00 98.81 91 TYR A CA 1
ATOM 726 C C . TYR A 1 91 ? 0.354 4.457 19.486 1.00 98.81 91 TYR A C 1
ATOM 728 O O . TYR A 1 91 ? 1.580 4.421 19.554 1.00 98.81 91 TYR A O 1
ATOM 736 N N . THR A 1 92 ? -0.311 4.262 18.345 1.00 98.75 92 THR A N 1
ATOM 737 C CA . THR A 1 92 ? 0.336 3.903 17.076 1.00 98.75 92 THR A CA 1
ATOM 738 C C . THR A 1 92 ? 1.395 4.929 16.675 1.00 98.75 92 THR A C 1
ATOM 740 O O . THR A 1 92 ? 2.526 4.556 16.360 1.00 98.75 92 THR A O 1
ATOM 743 N N . PHE A 1 93 ? 1.063 6.223 16.707 1.00 98.62 93 PHE A N 1
ATOM 744 C CA . PHE A 1 93 ? 2.005 7.284 16.337 1.00 98.62 93 PHE A CA 1
ATOM 745 C C . PHE A 1 93 ? 3.114 7.479 17.382 1.00 98.62 93 PHE A C 1
ATOM 747 O O . PHE A 1 93 ? 4.270 7.684 17.020 1.00 98.62 93 PHE A O 1
ATOM 754 N N . GLU A 1 94 ? 2.805 7.381 18.676 1.00 98.44 94 GLU A N 1
ATOM 755 C CA . GLU A 1 94 ? 3.797 7.500 19.758 1.00 98.44 94 GLU A CA 1
ATOM 756 C C . GLU A 1 94 ? 4.787 6.323 19.789 1.00 98.44 94 GLU A C 1
ATOM 758 O O . GLU A 1 94 ? 5.945 6.495 20.176 1.00 98.44 94 GLU A O 1
ATOM 763 N N . LEU A 1 95 ? 4.385 5.141 19.313 1.00 98.12 95 LEU A N 1
ATOM 764 C CA . LEU A 1 95 ? 5.261 3.972 19.214 1.00 98.12 95 LEU A CA 1
ATOM 765 C C . LEU A 1 95 ? 6.525 4.261 18.382 1.00 98.12 95 LEU A C 1
ATOM 767 O O . LEU A 1 95 ? 7.609 3.781 18.720 1.00 98.12 95 LEU A O 1
ATOM 771 N N . SER A 1 96 ? 6.428 5.109 17.350 1.00 96.88 96 SER A N 1
ATOM 772 C CA . SER A 1 96 ? 7.567 5.476 16.492 1.00 96.88 96 SER A CA 1
ATOM 773 C C . SER A 1 96 ? 8.556 6.463 17.123 1.00 96.88 96 SER A C 1
ATOM 775 O O . SER A 1 96 ? 9.609 6.718 16.534 1.00 96.88 96 SER A O 1
ATOM 777 N N . LYS A 1 97 ? 8.261 6.999 18.321 1.00 96.81 97 LYS A N 1
ATOM 778 C CA . LYS A 1 97 ? 9.265 7.685 19.156 1.00 96.81 97 LYS A CA 1
ATOM 779 C C . LYS A 1 97 ? 10.166 6.703 19.897 1.00 96.81 97 LYS A C 1
ATOM 781 O O . LYS A 1 97 ? 11.315 7.027 20.182 1.00 96.81 97 LYS A O 1
ATOM 786 N N . LYS A 1 98 ? 9.638 5.528 20.251 1.00 96.12 98 LYS A N 1
ATOM 787 C CA . LYS A 1 98 ? 10.369 4.492 20.998 1.00 96.12 98 LYS A CA 1
ATOM 788 C C . LYS A 1 98 ? 11.183 3.591 20.075 1.00 96.12 98 LYS A C 1
ATOM 790 O O . LYS A 1 98 ? 12.288 3.187 20.425 1.00 96.12 98 LYS A O 1
ATOM 795 N N . TYR A 1 99 ? 10.635 3.288 18.902 1.00 95.88 99 TYR A N 1
ATOM 796 C CA . TYR A 1 99 ? 11.241 2.409 17.909 1.00 95.88 99 TYR A CA 1
ATOM 797 C C . TYR A 1 99 ? 11.447 3.161 16.596 1.00 95.88 99 TYR A C 1
ATOM 799 O O . TYR A 1 99 ? 10.631 3.995 16.218 1.00 95.88 99 TYR A O 1
ATOM 807 N N . SER A 1 100 ? 12.525 2.844 15.877 1.00 94.00 100 SER A N 1
ATOM 808 C CA . SER A 1 100 ? 12.729 3.352 14.518 1.00 94.00 100 SER A CA 1
ATOM 809 C C . SER A 1 100 ? 11.788 2.609 13.570 1.00 94.00 100 SER A C 1
ATOM 811 O O . SER A 1 100 ? 12.049 1.467 13.196 1.00 94.00 100 SER A O 1
ATOM 813 N N . LEU A 1 101 ? 10.658 3.238 13.250 1.00 95.62 101 LEU A N 1
ATOM 814 C CA . LEU A 1 101 ? 9.613 2.706 12.379 1.00 95.62 101 LEU A CA 1
ATOM 815 C C . LEU A 1 101 ? 9.578 3.499 11.070 1.00 95.62 101 LEU A C 1
ATOM 817 O O . LEU A 1 101 ? 10.031 4.641 11.012 1.00 95.62 101 LEU A O 1
ATOM 821 N N . ALA A 1 102 ? 8.985 2.922 10.022 1.00 93.56 102 ALA A N 1
ATOM 822 C CA . ALA A 1 102 ? 8.909 3.552 8.697 1.00 93.56 102 ALA A CA 1
ATOM 823 C C . ALA A 1 102 ? 8.232 4.939 8.703 1.00 93.56 102 ALA A C 1
ATOM 825 O O . ALA A 1 102 ? 8.475 5.748 7.817 1.00 93.56 102 ALA A O 1
ATOM 826 N N . TYR A 1 103 ? 7.409 5.228 9.716 1.00 95.06 103 TYR A N 1
ATOM 827 C CA . TYR A 1 103 ? 6.711 6.501 9.892 1.00 95.06 103 TYR A CA 1
ATOM 828 C C . TYR A 1 103 ? 7.277 7.365 11.036 1.00 95.06 103 TYR A C 1
ATOM 830 O O . TYR A 1 103 ? 6.626 8.318 11.462 1.00 95.06 103 TYR A O 1
ATOM 838 N N . SER A 1 104 ? 8.482 7.077 11.552 1.00 96.06 104 SER A N 1
ATOM 839 C CA . SER A 1 104 ? 9.129 7.907 12.589 1.00 96.06 104 SER A CA 1
ATOM 840 C C . SER A 1 104 ? 9.344 9.359 12.142 1.00 96.06 104 SER A C 1
ATOM 842 O O . SER A 1 104 ? 9.291 10.263 12.977 1.00 96.06 104 SER A O 1
ATOM 844 N N . ASP A 1 105 ? 9.486 9.607 10.834 1.00 94.38 105 ASP A N 1
ATOM 845 C CA . ASP A 1 105 ? 9.614 10.957 10.269 1.00 94.38 105 ASP A CA 1
ATOM 846 C C . ASP A 1 105 ? 8.378 11.843 10.498 1.00 94.38 105 ASP A C 1
ATOM 848 O O . ASP A 1 105 ? 8.490 13.066 10.392 1.00 94.38 105 ASP A O 1
ATOM 852 N N . PHE A 1 106 ? 7.235 11.273 10.916 1.00 96.81 106 PHE A N 1
ATOM 853 C CA . PHE A 1 106 ? 6.076 12.037 11.408 1.00 96.81 106 PHE A CA 1
ATOM 854 C C . PHE A 1 106 ? 6.495 13.101 12.428 1.00 96.81 106 PHE A C 1
ATOM 856 O O . PHE A 1 106 ? 6.088 14.259 12.338 1.00 96.81 106 PHE A O 1
ATOM 863 N N . TRP A 1 107 ? 7.395 12.747 13.350 1.00 97.69 107 TRP A N 1
ATOM 864 C CA . TRP A 1 107 ? 7.847 13.622 14.434 1.00 97.69 107 TRP A CA 1
ATOM 865 C C . TRP A 1 107 ? 8.805 14.736 13.991 1.00 97.69 107 TRP A C 1
ATOM 867 O O . TRP A 1 107 ? 9.077 15.659 14.758 1.00 97.69 107 TRP A O 1
ATOM 877 N N . THR A 1 108 ? 9.277 14.717 12.741 1.00 97.25 108 THR A N 1
ATOM 878 C CA . THR A 1 108 ? 9.956 15.877 12.144 1.00 97.25 108 THR A CA 1
ATOM 879 C C . THR A 1 108 ? 8.959 17.004 11.860 1.00 97.25 108 THR A C 1
ATOM 881 O O . THR A 1 108 ? 9.298 18.184 12.014 1.00 97.25 108 THR A O 1
ATOM 884 N N . TYR A 1 109 ? 7.731 16.644 11.476 1.00 97.75 109 TYR A N 1
ATOM 885 C CA . TYR A 1 109 ? 6.696 17.559 10.991 1.00 97.75 109 TYR A CA 1
ATOM 886 C C . TYR A 1 109 ? 5.549 17.766 11.982 1.00 97.75 109 TYR A C 1
ATOM 888 O O . TYR A 1 109 ? 4.795 18.721 11.822 1.00 97.75 109 TYR A O 1
ATOM 896 N N . ALA A 1 110 ? 5.436 16.937 13.018 1.00 98.00 110 ALA A N 1
ATOM 897 C CA . ALA A 1 110 ? 4.482 17.069 14.113 1.00 98.00 110 ALA A CA 1
ATOM 898 C C . ALA A 1 110 ? 5.195 17.259 15.459 1.00 98.00 110 ALA A C 1
ATOM 900 O O . ALA A 1 110 ? 6.232 16.661 15.728 1.00 98.00 110 ALA A O 1
ATOM 901 N N . THR A 1 111 ? 4.612 18.080 16.328 1.00 98.00 111 THR A N 1
ATOM 902 C CA . THR A 1 111 ? 5.057 18.287 17.716 1.00 98.00 111 THR A CA 1
ATOM 903 C C . THR A 1 111 ? 4.265 17.450 18.715 1.00 98.00 111 THR A C 1
ATOM 905 O O . THR A 1 111 ? 4.756 17.180 19.809 1.00 98.00 111 THR A O 1
ATOM 908 N N . GLY A 1 112 ? 3.057 17.004 18.360 1.00 97.94 112 GLY A N 1
ATOM 909 C CA . GLY A 1 112 ? 2.213 16.221 19.257 1.00 97.94 112 GLY A CA 1
ATOM 910 C C . GLY A 1 112 ? 1.004 15.607 18.565 1.00 97.94 112 GLY A C 1
ATOM 911 O O . GLY A 1 112 ? 0.486 16.166 17.601 1.00 97.94 112 GLY A O 1
ATOM 912 N N . ILE A 1 113 ? 0.528 14.492 19.117 1.00 98.69 113 ILE A N 1
ATOM 913 C CA . ILE A 1 113 ? -0.787 13.912 18.844 1.00 98.69 113 ILE A CA 1
ATOM 914 C C . ILE A 1 113 ? -1.455 13.594 20.182 1.00 98.69 113 ILE A C 1
ATOM 916 O O . ILE A 1 113 ? -0.820 13.037 21.075 1.00 98.69 113 ILE A O 1
ATOM 920 N N . LYS A 1 114 ? -2.721 13.973 20.362 1.00 98.50 114 LYS A N 1
ATOM 921 C CA . LYS A 1 114 ? -3.469 13.679 21.594 1.00 98.50 114 LYS A CA 1
ATOM 922 C C . LYS A 1 114 ? -4.925 13.350 21.298 1.00 98.50 114 LYS A C 1
ATOM 924 O O . LYS A 1 114 ? -5.510 13.896 20.365 1.00 98.50 114 LYS A O 1
ATOM 929 N N . ALA A 1 115 ? -5.522 12.500 22.125 1.00 98.62 115 ALA A N 1
ATOM 930 C CA . ALA A 1 115 ? -6.960 12.275 22.123 1.00 98.62 115 ALA A CA 1
ATOM 931 C C . ALA A 1 115 ? -7.663 13.467 22.792 1.00 98.62 115 ALA A C 1
ATOM 933 O O . ALA A 1 115 ? -7.321 13.837 23.914 1.00 98.62 115 ALA A O 1
ATOM 934 N N . LEU A 1 116 ? -8.627 14.080 22.103 1.00 98.44 116 LEU A N 1
ATOM 935 C CA . LEU A 1 116 ? -9.544 15.058 22.702 1.00 98.44 116 LEU A CA 1
ATOM 936 C C . LEU A 1 116 ? -10.744 14.359 23.352 1.00 98.44 116 LEU A C 1
ATOM 938 O O . LEU A 1 116 ? -11.257 14.807 24.372 1.00 98.44 116 LEU A O 1
ATOM 942 N N . ASP A 1 117 ? -11.171 13.257 22.742 1.00 98.19 117 ASP A N 1
ATOM 943 C CA . ASP A 1 117 ? -12.215 12.345 23.196 1.00 98.19 117 ASP A CA 1
ATOM 944 C C . ASP A 1 117 ? -11.983 10.970 22.536 1.00 98.19 117 ASP A C 1
ATOM 946 O O . ASP A 1 117 ? -11.002 10.793 21.813 1.00 98.19 117 ASP A O 1
ATOM 950 N N . ASN A 1 118 ? -12.880 9.999 22.739 1.00 97.25 118 ASN A N 1
ATOM 951 C CA . ASN A 1 118 ? -12.747 8.632 22.206 1.00 97.25 118 ASN A CA 1
ATOM 952 C C . ASN A 1 118 ? -12.753 8.525 20.669 1.00 97.25 118 ASN A C 1
ATOM 954 O O . ASN A 1 118 ? -12.460 7.453 20.137 1.00 97.25 118 ASN A O 1
ATOM 958 N N . ARG A 1 119 ? -13.121 9.592 19.951 1.00 98.25 119 ARG A N 1
ATOM 959 C CA . ARG A 1 119 ? -13.256 9.640 18.488 1.00 98.25 119 ARG A CA 1
ATOM 960 C C . ARG A 1 119 ? -12.436 10.740 17.826 1.00 98.25 119 ARG A C 1
ATOM 962 O O . ARG A 1 119 ? -12.132 10.595 16.652 1.00 98.25 119 ARG A O 1
ATOM 969 N N . THR A 1 120 ? -12.071 11.811 18.517 1.00 98.81 120 THR A N 1
ATOM 970 C CA . THR A 1 120 ? -11.307 12.916 17.924 1.00 98.81 120 THR A CA 1
ATOM 971 C C . THR A 1 120 ? -9.874 12.962 18.445 1.00 98.81 120 THR A C 1
ATOM 973 O O . THR A 1 120 ? -9.656 13.123 19.646 1.00 98.81 120 THR A O 1
ATOM 976 N N . VAL A 1 121 ? -8.892 12.879 17.544 1.00 98.81 121 VAL A N 1
ATOM 977 C CA . VAL A 1 121 ? -7.494 13.237 17.837 1.00 98.81 121 VAL A CA 1
ATOM 978 C C . VAL A 1 121 ? -7.179 14.641 17.334 1.00 98.81 121 VAL A C 1
ATOM 980 O O . VAL A 1 121 ? -7.719 15.095 16.325 1.00 98.81 121 VAL A O 1
ATOM 983 N N . GLU A 1 122 ? -6.275 15.317 18.032 1.00 98.81 122 GLU A N 1
ATOM 984 C CA . GLU A 1 122 ? -5.640 16.559 17.604 1.00 98.81 122 GLU A CA 1
ATOM 985 C C . GLU A 1 122 ? -4.163 16.293 17.315 1.00 98.81 122 GLU A C 1
ATOM 987 O O . GLU A 1 122 ? -3.447 15.775 18.174 1.00 98.81 122 GLU A O 1
ATOM 992 N N . ILE A 1 123 ? -3.718 16.660 16.116 1.00 98.75 123 ILE A N 1
ATOM 993 C CA . ILE A 1 123 ? -2.325 16.624 15.675 1.00 98.75 123 ILE A CA 1
ATOM 994 C C . ILE A 1 123 ? -1.833 18.065 15.573 1.00 98.75 123 ILE A C 1
ATOM 996 O O . ILE A 1 123 ? -2.437 18.892 14.887 1.00 98.75 123 ILE A O 1
ATOM 1000 N N . ASN A 1 124 ? -0.719 18.353 16.239 1.00 98.31 124 ASN A N 1
ATOM 1001 C CA . ASN A 1 124 ? -0.056 19.648 16.198 1.00 98.31 124 ASN A CA 1
ATOM 1002 C C . ASN A 1 124 ? 1.157 19.563 15.277 1.00 98.31 124 ASN A C 1
ATOM 1004 O O . ASN A 1 124 ? 2.070 18.770 15.502 1.00 98.31 124 ASN A O 1
ATOM 1008 N N . LEU A 1 125 ? 1.164 20.386 14.237 1.00 98.06 125 LEU A N 1
ATOM 1009 C CA . LEU A 1 125 ? 2.233 20.519 13.263 1.00 98.06 125 LEU A CA 1
ATOM 1010 C C . LEU A 1 125 ? 3.429 21.247 13.887 1.00 98.06 125 LEU A C 1
ATOM 1012 O O . LEU A 1 125 ? 3.289 22.051 14.807 1.00 98.06 125 LEU A O 1
ATOM 1016 N N . ASN A 1 126 ? 4.621 20.972 13.376 1.00 97.62 126 ASN A N 1
ATOM 1017 C CA . ASN A 1 126 ? 5.846 21.647 13.758 1.00 97.62 126 ASN A CA 1
ATOM 1018 C C . ASN A 1 126 ? 5.971 22.981 13.004 1.00 97.62 126 ASN A C 1
ATOM 1020 O O . ASN A 1 126 ? 6.243 22.966 11.802 1.00 97.62 126 ASN A O 1
ATOM 1024 N N . PRO A 1 127 ? 5.835 24.142 13.674 1.00 95.50 127 PRO A N 1
ATOM 1025 C CA . PRO A 1 127 ? 5.930 25.437 13.004 1.00 95.50 127 PRO A CA 1
ATOM 1026 C C . PRO A 1 127 ? 7.342 25.746 12.486 1.00 95.50 127 PRO A C 1
ATOM 1028 O O . PRO A 1 127 ? 7.486 26.573 11.592 1.00 95.50 127 PRO A O 1
ATOM 1031 N N . ALA A 1 128 ? 8.383 25.074 12.994 1.00 97.06 128 ALA A N 1
ATOM 1032 C CA . ALA A 1 128 ? 9.748 25.219 12.488 1.00 97.06 128 ALA A CA 1
ATOM 1033 C C . ALA A 1 128 ? 9.997 24.421 11.194 1.00 97.06 128 ALA A C 1
ATOM 1035 O O . ALA A 1 128 ? 10.954 24.697 10.474 1.00 97.06 128 ALA A O 1
ATOM 1036 N N . LYS A 1 129 ? 9.155 23.420 10.904 1.00 95.31 129 LYS A N 1
ATOM 1037 C CA . LYS A 1 129 ? 9.219 22.575 9.702 1.00 95.31 129 LYS A CA 1
ATOM 1038 C C . LYS A 1 129 ? 7.801 22.258 9.199 1.00 95.31 129 LYS A C 1
ATOM 1040 O O . LYS A 1 129 ? 7.402 21.095 9.212 1.00 95.31 129 LYS A O 1
ATOM 1045 N N . PRO A 1 130 ? 7.000 23.260 8.796 1.00 93.06 130 PRO A N 1
ATOM 1046 C CA . PRO A 1 130 ? 5.605 23.020 8.460 1.00 93.06 130 PRO A CA 1
ATOM 1047 C C . PRO A 1 130 ? 5.498 22.269 7.133 1.00 93.06 130 PRO A C 1
ATOM 1049 O O . PRO A 1 130 ? 5.834 22.802 6.078 1.00 93.06 130 PRO A O 1
ATOM 1052 N N . ASN A 1 131 ? 5.000 21.034 7.177 1.00 95.31 131 ASN A N 1
ATOM 1053 C CA . ASN A 1 131 ? 4.681 20.264 5.980 1.00 95.31 131 ASN A CA 1
ATOM 1054 C C . ASN A 1 131 ? 3.377 19.490 6.180 1.00 95.31 131 ASN A C 1
ATOM 1056 O O . ASN A 1 131 ? 3.356 18.399 6.744 1.00 95.31 131 ASN A O 1
ATOM 1060 N N . ARG A 1 132 ? 2.268 20.073 5.714 1.00 95.38 132 ARG A N 1
ATOM 1061 C CA . ARG A 1 132 ? 0.955 19.427 5.816 1.00 95.38 132 ARG A CA 1
ATOM 1062 C C . ARG A 1 132 ? 0.841 18.191 4.937 1.00 95.38 132 ARG A C 1
ATOM 1064 O O . ARG A 1 132 ? 0.116 17.285 5.317 1.00 95.38 132 ARG A O 1
ATOM 1071 N N . LEU A 1 133 ? 1.532 18.154 3.797 1.00 93.31 133 LEU A N 1
ATOM 1072 C CA . LEU A 1 133 ? 1.426 17.042 2.853 1.00 93.31 133 LEU A CA 1
ATOM 1073 C C . LEU A 1 133 ? 1.915 15.742 3.492 1.00 93.31 133 LEU A C 1
ATOM 1075 O O . LEU A 1 133 ? 1.186 14.763 3.445 1.00 93.31 133 LEU A O 1
ATOM 1079 N N . ILE A 1 134 ? 3.056 15.771 4.190 1.00 93.44 134 ILE A N 1
ATOM 1080 C CA . ILE A 1 134 ? 3.570 14.591 4.909 1.00 93.44 134 ILE A CA 1
ATOM 1081 C C . ILE A 1 134 ? 2.617 14.146 6.026 1.00 93.44 134 ILE A C 1
ATOM 1083 O O . ILE A 1 134 ? 2.390 12.953 6.202 1.00 93.44 134 ILE A O 1
ATOM 1087 N N . ILE A 1 135 ? 2.003 15.084 6.761 1.00 96.19 135 ILE A N 1
ATOM 1088 C CA . ILE A 1 135 ? 0.995 14.709 7.766 1.00 96.19 135 ILE A CA 1
ATOM 1089 C C . ILE A 1 135 ? -0.193 14.015 7.107 1.00 96.19 135 ILE A C 1
ATOM 1091 O O . ILE A 1 135 ? -0.596 12.955 7.574 1.00 96.19 135 ILE A O 1
ATOM 1095 N N . MET A 1 136 ? -0.738 14.587 6.030 1.00 96.06 136 MET A N 1
ATOM 1096 C CA . MET A 1 136 ? -1.880 14.004 5.322 1.00 96.06 136 MET A CA 1
ATOM 1097 C C . MET A 1 136 ? -1.532 12.636 4.713 1.00 96.06 136 MET A C 1
ATOM 1099 O O . MET A 1 136 ? -2.317 11.702 4.853 1.00 96.06 136 MET A O 1
ATOM 1103 N N . GLU A 1 137 ? -0.346 12.490 4.116 1.00 94.75 137 GLU A N 1
ATOM 1104 C CA . GLU A 1 137 ? 0.185 11.219 3.605 1.00 94.75 137 GLU A CA 1
ATOM 1105 C C . GLU A 1 137 ? 0.237 10.153 4.706 1.00 94.75 137 GLU A C 1
ATOM 1107 O O . GLU A 1 137 ? -0.167 9.009 4.494 1.00 94.75 137 GLU A O 1
ATOM 1112 N N . GLN A 1 138 ? 0.681 10.515 5.910 1.00 95.75 138 GLN A N 1
ATOM 1113 C CA . GLN A 1 138 ? 0.783 9.570 7.021 1.00 95.75 138 GLN A CA 1
ATOM 1114 C C . GLN A 1 138 ? -0.574 9.145 7.581 1.00 95.75 138 GLN A C 1
ATOM 1116 O O . GLN A 1 138 ? -0.704 8.008 8.032 1.00 95.75 138 GLN A O 1
ATOM 1121 N N . LEU A 1 139 ? -1.620 9.970 7.465 1.00 97.00 139 LEU A N 1
ATOM 1122 C CA . LEU A 1 139 ? -2.984 9.498 7.736 1.00 97.00 139 LEU A CA 1
ATOM 1123 C C . LEU A 1 139 ? -3.444 8.438 6.718 1.00 97.00 139 LEU A C 1
ATOM 1125 O O . LEU A 1 139 ? -4.291 7.607 7.049 1.00 97.00 139 LEU A O 1
ATOM 1129 N N . GLY A 1 140 ? -2.877 8.486 5.507 1.00 95.56 140 GLY A N 1
ATOM 1130 C CA . GLY A 1 140 ? -3.134 7.587 4.384 1.00 95.56 140 GLY A CA 1
ATOM 1131 C C . GLY A 1 140 ? -2.320 6.288 4.370 1.00 95.56 140 GLY A C 1
ATOM 1132 O O . GLY A 1 140 ? -2.624 5.380 3.604 1.00 95.56 140 GLY A O 1
ATOM 1133 N N . THR A 1 141 ? -1.254 6.202 5.170 1.00 94.25 141 THR A N 1
ATOM 1134 C CA . THR A 1 141 ? -0.242 5.132 5.054 1.00 94.25 141 THR A CA 1
ATOM 1135 C C . THR A 1 141 ? 0.079 4.440 6.378 1.00 94.25 141 THR A C 1
ATOM 1137 O O . THR A 1 141 ? 0.491 3.277 6.379 1.00 94.25 141 THR A O 1
ATOM 1140 N N . VAL A 1 142 ? -0.134 5.105 7.519 1.00 96.75 142 VAL A N 1
ATOM 1141 C CA . VAL A 1 142 ? 0.093 4.513 8.843 1.00 96.75 142 VAL A CA 1
ATOM 1142 C C . VAL A 1 142 ? -1.099 3.646 9.238 1.00 96.75 142 VAL A C 1
ATOM 1144 O O . VAL A 1 142 ? -2.207 4.132 9.464 1.00 96.75 142 VAL A O 1
ATOM 1147 N N . ARG A 1 143 ? -0.848 2.340 9.350 1.00 97.19 143 ARG A N 1
ATOM 1148 C CA . ARG A 1 143 ? -1.813 1.346 9.834 1.00 97.19 143 ARG A CA 1
ATOM 1149 C C . ARG A 1 143 ? -2.002 1.485 11.341 1.00 97.19 143 ARG A C 1
ATOM 1151 O O . ARG A 1 143 ? -1.019 1.442 12.079 1.00 97.19 143 ARG A O 1
ATOM 1158 N N . ILE A 1 144 ? -3.247 1.612 11.794 1.00 98.62 144 ILE A N 1
ATOM 1159 C CA . ILE A 1 144 ? -3.555 1.733 13.224 1.00 98.62 144 ILE A CA 1
ATOM 1160 C C . ILE A 1 144 ? -3.404 0.372 13.906 1.00 98.62 144 ILE A C 1
ATOM 1162 O O . ILE A 1 144 ? -3.804 -0.662 13.366 1.00 98.62 144 ILE A O 1
ATOM 1166 N N . LEU A 1 145 ? -2.807 0.375 15.096 1.00 98.56 145 LEU A N 1
ATOM 1167 C CA . LEU A 1 145 ? -2.472 -0.818 15.866 1.00 98.56 145 LEU A CA 1
ATOM 1168 C C . LEU A 1 145 ? -3.347 -0.935 17.126 1.00 98.56 145 LEU A C 1
ATOM 1170 O O . LEU A 1 145 ? -3.533 0.066 17.819 1.00 98.56 145 LEU A O 1
ATOM 1174 N N . PRO A 1 146 ? -3.824 -2.144 17.481 1.00 98.69 146 PRO A N 1
ATOM 1175 C CA . PRO A 1 146 ? -4.559 -2.380 18.724 1.00 98.69 146 PRO A CA 1
ATOM 1176 C C . PRO A 1 146 ? -3.654 -2.230 19.949 1.00 98.69 146 PRO A C 1
ATOM 1178 O O . PRO A 1 146 ? -2.881 -3.135 20.281 1.00 98.69 146 PRO A O 1
ATOM 1181 N N . LYS A 1 147 ? -3.758 -1.107 20.663 1.00 98.62 147 LYS A N 1
ATOM 1182 C CA . LYS A 1 147 ? -2.911 -0.791 21.826 1.00 98.62 147 LYS A CA 1
ATOM 1183 C C . LYS A 1 147 ? -2.888 -1.927 22.853 1.00 98.62 147 LYS A C 1
ATOM 1185 O O . LYS A 1 147 ? -1.831 -2.257 23.386 1.00 98.62 147 LYS A O 1
ATOM 1190 N N . HIS A 1 148 ? -4.034 -2.567 23.097 1.00 98.50 148 HIS A N 1
ATOM 1191 C CA . HIS A 1 148 ? -4.178 -3.659 24.069 1.00 98.50 148 HIS A CA 1
ATOM 1192 C C . HIS A 1 148 ? -3.394 -4.931 23.718 1.00 98.50 148 HIS A C 1
ATOM 1194 O O . HIS A 1 148 ? -3.136 -5.741 24.603 1.00 98.50 148 HIS A O 1
ATOM 1200 N N . ILE A 1 149 ? -3.002 -5.113 22.454 1.00 98.44 149 ILE A N 1
ATOM 1201 C CA . ILE A 1 149 ? -2.153 -6.228 22.010 1.00 98.44 149 ILE A CA 1
ATOM 1202 C C . ILE A 1 149 ? -0.690 -5.795 21.982 1.00 98.44 149 ILE A C 1
ATOM 1204 O O . ILE A 1 149 ? 0.180 -6.507 22.481 1.00 98.44 149 ILE A O 1
ATOM 1208 N N . TRP A 1 150 ? -0.414 -4.629 21.401 1.00 98.31 150 TRP A N 1
ATOM 1209 C CA . TRP A 1 150 ? 0.951 -4.206 21.096 1.00 98.31 150 TRP A CA 1
ATOM 1210 C C . TRP A 1 150 ? 1.747 -3.751 22.322 1.00 98.31 150 TRP A C 1
ATOM 1212 O O . TRP A 1 150 ? 2.964 -3.909 22.320 1.00 98.31 150 TRP A O 1
ATOM 1222 N N . ILE A 1 151 ? 1.091 -3.324 23.408 1.00 97.62 151 ILE A N 1
ATOM 1223 C CA . ILE A 1 151 ? 1.771 -3.102 24.698 1.00 97.62 151 ILE A CA 1
ATOM 1224 C C . ILE A 1 151 ? 2.468 -4.385 25.174 1.00 97.62 151 ILE A C 1
ATOM 1226 O O . ILE A 1 151 ? 3.643 -4.352 25.524 1.00 97.62 151 ILE A O 1
ATOM 1230 N N . ASN A 1 152 ? 1.794 -5.537 25.097 1.00 97.00 152 ASN A N 1
ATOM 1231 C CA . ASN A 1 152 ? 2.416 -6.814 25.461 1.00 97.00 152 ASN A CA 1
ATOM 1232 C C . ASN A 1 152 ? 3.553 -7.177 24.492 1.00 97.00 152 ASN A C 1
ATOM 1234 O O . ASN A 1 152 ? 4.513 -7.837 24.879 1.00 97.00 152 ASN A O 1
ATOM 1238 N N . VAL A 1 153 ? 3.476 -6.758 23.225 1.00 97.56 153 VAL A N 1
ATOM 1239 C CA . VAL A 1 153 ? 4.570 -6.961 22.265 1.00 97.56 153 VAL A CA 1
ATOM 1240 C C . VAL A 1 153 ? 5.804 -6.151 22.674 1.00 97.56 153 VAL A C 1
ATOM 1242 O O . VAL A 1 153 ? 6.902 -6.702 22.662 1.00 97.56 153 VAL A O 1
ATOM 1245 N N . GLU A 1 154 ? 5.643 -4.889 23.085 1.00 97.25 154 GLU A N 1
ATOM 1246 C CA . GLU A 1 154 ? 6.750 -4.064 23.602 1.00 97.25 154 GLU A CA 1
ATOM 1247 C C . GLU A 1 154 ? 7.439 -4.706 24.817 1.00 97.25 154 GLU A C 1
ATOM 1249 O O . GLU A 1 154 ? 8.656 -4.614 24.951 1.00 97.25 154 GLU A O 1
ATOM 1254 N N . GLU A 1 155 ? 6.682 -5.379 25.687 1.00 96.25 155 GLU A N 1
ATOM 1255 C CA . GLU A 1 155 ? 7.219 -6.044 26.883 1.00 96.25 155 GLU A CA 1
ATOM 1256 C C . GLU A 1 155 ? 7.985 -7.338 26.571 1.00 96.25 155 GLU A C 1
ATOM 1258 O O . GLU A 1 155 ? 8.924 -7.693 27.283 1.00 96.25 155 GLU A O 1
ATOM 1263 N N . ASN A 1 156 ? 7.591 -8.054 25.514 1.00 96.75 156 ASN A N 1
ATOM 1264 C CA . ASN A 1 156 ? 8.120 -9.386 25.203 1.00 96.75 156 ASN A CA 1
ATOM 1265 C C . ASN A 1 156 ? 9.197 -9.392 24.108 1.00 96.75 156 ASN A C 1
ATOM 1267 O O . ASN A 1 156 ? 9.869 -10.408 23.921 1.00 96.75 156 ASN A O 1
ATOM 1271 N N . TYR A 1 157 ? 9.377 -8.287 23.383 1.00 95.75 157 TYR A N 1
ATOM 1272 C CA . TYR A 1 157 ? 10.337 -8.180 22.287 1.00 95.75 157 TYR A CA 1
ATOM 1273 C C . TYR A 1 157 ? 11.264 -6.985 22.474 1.00 95.75 157 TYR A C 1
ATOM 1275 O O . TYR A 1 157 ? 10.855 -5.909 22.901 1.00 95.75 157 TYR A O 1
ATOM 1283 N N . ARG A 1 158 ? 12.528 -7.140 22.061 1.00 93.81 158 ARG A N 1
ATOM 1284 C CA . ARG A 1 158 ? 13.477 -6.018 22.036 1.00 93.81 158 ARG A CA 1
ATOM 1285 C C . ARG A 1 158 ? 13.021 -4.931 21.065 1.00 93.81 158 ARG A C 1
ATOM 1287 O O . ARG A 1 158 ? 13.227 -3.746 21.317 1.00 93.81 158 ARG A O 1
ATOM 1294 N N . SER A 1 159 ? 12.439 -5.345 19.945 1.00 95.06 159 SER A N 1
ATOM 1295 C CA . SER A 1 159 ? 11.838 -4.472 18.949 1.00 95.06 159 SER A CA 1
ATOM 1296 C C . SER A 1 159 ? 10.504 -5.049 18.508 1.00 95.06 159 SER A C 1
ATOM 1298 O O . SER A 1 159 ? 10.417 -6.224 18.153 1.00 95.06 159 SER A O 1
ATOM 1300 N N . VAL A 1 160 ? 9.474 -4.206 18.445 1.00 96.62 160 VAL A N 1
ATOM 1301 C CA . VAL A 1 160 ? 8.135 -4.591 17.966 1.00 96.62 160 VAL A CA 1
ATOM 1302 C C . VAL A 1 160 ? 8.131 -5.107 16.520 1.00 96.62 160 VAL A C 1
ATOM 1304 O O . VAL A 1 160 ? 7.195 -5.786 16.112 1.00 96.62 160 VAL A O 1
ATOM 1307 N N . ILE A 1 161 ? 9.186 -4.828 15.746 1.00 95.75 161 ILE A N 1
ATOM 1308 C CA . ILE A 1 161 ? 9.387 -5.303 14.366 1.00 95.75 161 ILE A CA 1
ATOM 1309 C C . ILE A 1 161 ? 9.674 -6.819 14.328 1.00 95.75 161 ILE A C 1
ATOM 1311 O O . ILE A 1 161 ? 9.376 -7.483 13.339 1.00 95.75 161 ILE A O 1
ATOM 1315 N N . GLU A 1 162 ? 10.233 -7.387 15.402 1.00 95.31 162 GLU A N 1
ATOM 1316 C CA . GLU A 1 162 ? 10.602 -8.812 15.486 1.00 95.31 162 GLU A CA 1
ATOM 1317 C C . GLU A 1 162 ? 9.390 -9.729 15.710 1.00 95.31 162 GLU A C 1
ATOM 1319 O O . GLU A 1 162 ? 9.446 -10.932 15.437 1.00 95.31 162 GLU A O 1
ATOM 1324 N N . PHE A 1 163 ? 8.282 -9.173 16.204 1.00 97.25 163 PHE A N 1
ATOM 1325 C CA . PHE A 1 163 ? 7.054 -9.919 16.429 1.00 97.25 163 PHE A CA 1
ATOM 1326 C C . PHE A 1 163 ? 6.502 -10.439 15.103 1.00 97.25 163 PHE A C 1
ATOM 1328 O O . PHE A 1 163 ? 6.179 -9.660 14.216 1.00 97.25 163 PHE A O 1
ATOM 1335 N N . LYS A 1 164 ? 6.363 -11.758 14.942 1.00 97.44 164 LYS A N 1
ATOM 1336 C CA . LYS A 1 164 ? 5.919 -12.336 13.660 1.00 97.44 164 LYS A CA 1
ATOM 1337 C C . LYS A 1 164 ? 4.442 -12.107 13.348 1.00 97.44 164 LYS A C 1
ATOM 1339 O O . LYS A 1 164 ? 4.055 -12.176 12.185 1.00 97.44 164 LYS A O 1
ATOM 1344 N N . ASN A 1 165 ? 3.628 -11.863 14.373 1.00 97.56 165 ASN A N 1
ATOM 1345 C CA . ASN A 1 165 ? 2.198 -11.597 14.244 1.00 97.56 165 ASN A CA 1
ATOM 1346 C C . ASN A 1 165 ? 1.419 -12.663 13.443 1.00 97.56 165 ASN A C 1
ATOM 1348 O O . ASN A 1 165 ? 0.594 -12.327 12.609 1.00 97.56 165 ASN A O 1
ATOM 1352 N N . GLU A 1 166 ? 1.666 -13.959 13.671 1.00 96.81 166 GLU A N 1
ATOM 1353 C CA . GLU A 1 166 ? 1.050 -15.062 12.895 1.00 96.81 166 GLU A CA 1
ATOM 1354 C C . GLU A 1 166 ? -0.484 -15.162 13.029 1.00 96.81 166 GLU A C 1
ATOM 1356 O O . GLU A 1 166 ? -1.133 -15.868 12.260 1.00 96.81 166 GLU A O 1
ATOM 1361 N N . LYS A 1 167 ? -1.070 -14.455 14.002 1.00 96.62 167 LYS A N 1
ATOM 1362 C CA . LYS A 1 167 ? -2.517 -14.322 14.212 1.00 96.62 167 LYS A CA 1
ATOM 1363 C C . LYS A 1 167 ? -2.875 -12.834 14.293 1.00 96.62 167 LYS A C 1
ATOM 1365 O O . LYS A 1 167 ? -3.172 -12.349 15.385 1.00 96.62 167 LYS A O 1
ATOM 1370 N N . PRO A 1 168 ? -2.775 -12.096 13.177 1.00 97.44 168 PRO A N 1
ATOM 1371 C CA . PRO A 1 168 ? -2.967 -10.660 13.195 1.00 97.44 168 PRO A CA 1
ATOM 1372 C C . PRO A 1 168 ? -4.409 -10.332 13.580 1.00 97.44 168 PRO A C 1
ATOM 1374 O O . PRO A 1 168 ? -5.356 -10.876 13.012 1.00 97.44 168 PRO A O 1
ATOM 1377 N N . VAL A 1 169 ? -4.558 -9.427 14.543 1.00 98.25 169 VAL A N 1
ATOM 1378 C CA . VAL A 1 169 ? -5.830 -8.784 14.877 1.00 98.25 169 VAL A CA 1
ATOM 1379 C C . VAL A 1 169 ? -5.731 -7.356 14.370 1.00 98.25 169 VAL A C 1
ATOM 1381 O O . VAL A 1 169 ? -4.921 -6.574 14.873 1.00 98.25 169 VAL A O 1
ATOM 1384 N N . GLY A 1 170 ? -6.513 -7.040 13.344 1.00 97.94 170 GLY A N 1
ATOM 1385 C CA . GLY A 1 170 ? -6.658 -5.682 12.835 1.00 97.94 170 GLY A CA 1
ATOM 1386 C C . GLY A 1 170 ? -8.116 -5.230 12.892 1.00 97.94 170 GLY A C 1
ATOM 1387 O O . GLY A 1 170 ? -8.915 -5.807 13.633 1.00 97.94 170 GLY A O 1
ATOM 1388 N N . SER A 1 171 ? -8.460 -4.162 12.181 1.00 98.38 171 SER A N 1
ATOM 1389 C CA . SER A 1 171 ? -9.814 -3.588 12.154 1.00 98.38 171 SER A CA 1
ATOM 1390 C C . SER A 1 171 ? -10.545 -3.839 10.834 1.00 98.38 171 SER A C 1
ATOM 1392 O O . SER A 1 171 ? -11.754 -3.643 10.768 1.00 98.38 171 SER A O 1
ATOM 1394 N N . GLY A 1 172 ? -9.824 -4.314 9.814 1.00 97.88 172 GLY A N 1
ATOM 1395 C CA . GLY A 1 172 ? -10.301 -4.461 8.446 1.00 97.88 172 GLY A CA 1
ATOM 1396 C C . GLY A 1 172 ? -11.328 -5.576 8.235 1.00 97.88 172 GLY A C 1
ATOM 1397 O O . GLY A 1 172 ? -11.609 -6.383 9.132 1.00 97.88 172 GLY A O 1
ATOM 1398 N N . PRO A 1 173 ? -11.889 -5.655 7.018 1.00 97.94 173 PRO A N 1
ATOM 1399 C CA . PRO A 1 173 ? -13.015 -6.525 6.701 1.00 97.94 173 PRO A CA 1
ATOM 1400 C C . PRO A 1 173 ? -12.686 -8.018 6.648 1.00 97.94 173 PRO A C 1
ATOM 1402 O O . PRO A 1 173 ? -13.614 -8.831 6.679 1.00 97.94 173 PRO A O 1
ATOM 1405 N N . LEU A 1 174 ? -11.413 -8.409 6.517 1.00 98.06 174 LEU A N 1
ATOM 1406 C CA . LEU A 1 174 ? -11.009 -9.810 6.404 1.00 98.06 174 LEU A CA 1
ATOM 1407 C C . LEU A 1 174 ? -10.003 -10.193 7.501 1.00 98.06 174 LEU A C 1
ATOM 1409 O O . LEU A 1 174 ? -9.052 -9.475 7.796 1.00 98.06 174 LEU A O 1
ATOM 1413 N N . LYS A 1 175 ? -10.190 -11.380 8.070 1.00 97.88 175 LYS A N 1
ATOM 1414 C CA . LYS A 1 175 ? -9.316 -12.026 9.054 1.00 97.88 175 LYS A CA 1
ATOM 1415 C C . LYS A 1 175 ? -8.411 -13.034 8.358 1.00 97.88 175 LYS A C 1
ATOM 1417 O O . LYS A 1 175 ? -8.862 -13.748 7.460 1.00 97.88 175 LYS A O 1
ATOM 1422 N N . LEU A 1 176 ? -7.160 -13.151 8.803 1.00 98.06 176 LEU A N 1
ATOM 1423 C CA . LEU A 1 176 ? -6.296 -14.255 8.386 1.00 98.06 176 LEU A CA 1
ATOM 1424 C C . LEU A 1 176 ? -6.852 -15.568 8.954 1.00 98.06 176 LEU A C 1
ATOM 1426 O O . LEU A 1 176 ? -6.872 -15.762 10.167 1.00 98.06 176 LEU A O 1
ATOM 1430 N N . LEU A 1 177 ? -7.310 -16.463 8.078 1.00 98.06 177 LEU A N 1
ATOM 1431 C CA . LEU A 1 177 ? -7.872 -17.757 8.469 1.00 98.06 177 LEU A CA 1
ATOM 1432 C C . LEU A 1 177 ? -6.810 -18.860 8.458 1.00 98.06 177 LEU A C 1
ATOM 1434 O O . LEU A 1 177 ? -6.795 -19.719 9.336 1.00 98.06 177 LEU A O 1
ATOM 1438 N N . TYR A 1 178 ? -5.953 -18.870 7.437 1.00 98.31 178 TYR A N 1
ATOM 1439 C CA . TYR A 1 178 ? -4.937 -19.904 7.260 1.00 98.31 178 TYR A CA 1
ATOM 1440 C C . TYR A 1 178 ? -3.799 -19.408 6.374 1.00 98.31 178 TYR A C 1
ATOM 1442 O O . TYR A 1 178 ? -4.021 -18.636 5.442 1.00 98.31 178 TYR A O 1
ATOM 1450 N N . PHE A 1 179 ? -2.596 -19.926 6.603 1.00 98.38 179 PHE A N 1
ATOM 1451 C CA . PHE A 1 179 ? -1.484 -19.777 5.678 1.00 98.38 179 PHE A CA 1
ATOM 1452 C C . PHE A 1 179 ? -0.611 -21.036 5.646 1.00 98.38 179 PHE A C 1
ATOM 1454 O O . PHE A 1 179 ? -0.511 -21.771 6.627 1.00 98.38 179 PHE A O 1
ATOM 1461 N N . SER A 1 180 ? 0.026 -21.268 4.504 1.00 98.31 180 SER A N 1
ATOM 1462 C CA . SER A 1 180 ? 1.074 -22.264 4.286 1.00 98.31 180 SER A CA 1
ATOM 1463 C C . SER A 1 180 ? 2.060 -21.735 3.237 1.00 98.31 180 SER A C 1
ATOM 1465 O O . SER A 1 180 ? 1.809 -20.682 2.642 1.00 98.31 180 SER A O 1
ATOM 1467 N N . PRO A 1 181 ? 3.171 -22.438 2.959 1.00 97.94 181 PRO A N 1
ATOM 1468 C CA . PRO A 1 181 ? 4.058 -22.077 1.853 1.00 97.94 181 PRO A CA 1
ATOM 1469 C C . PRO A 1 181 ? 3.377 -22.030 0.473 1.00 97.94 181 PRO A C 1
ATOM 1471 O O . PRO A 1 181 ? 3.907 -21.406 -0.442 1.00 97.94 181 PRO A O 1
ATOM 1474 N N . GLU A 1 182 ? 2.220 -22.679 0.313 1.00 98.12 182 GLU A N 1
ATOM 1475 C CA . GLU A 1 182 ? 1.491 -22.805 -0.953 1.00 98.12 182 GLU A CA 1
ATOM 1476 C C . GLU A 1 182 ? 0.308 -21.842 -1.089 1.00 98.12 182 GLU A C 1
ATOM 1478 O O . GLU A 1 182 ? -0.149 -21.622 -2.211 1.00 98.12 182 GLU A O 1
ATOM 1483 N N . LYS A 1 183 ? -0.246 -21.310 0.009 1.00 98.19 183 LYS A N 1
ATOM 1484 C CA . LYS A 1 183 ? -1.402 -20.400 -0.054 1.00 98.19 183 LYS A CA 1
ATOM 1485 C C . LYS A 1 183 ? -1.647 -19.604 1.222 1.00 98.19 183 LYS A C 1
ATOM 1487 O O . LYS A 1 183 ? -1.314 -20.042 2.320 1.00 98.19 183 LYS A O 1
ATOM 1492 N N . ILE A 1 184 ? -2.370 -18.500 1.072 1.00 98.56 184 ILE A N 1
ATOM 1493 C CA . ILE A 1 184 ? -2.926 -17.692 2.160 1.00 98.56 184 ILE A CA 1
ATOM 1494 C C . ILE A 1 184 ? -4.440 -17.607 1.977 1.00 98.56 184 ILE A C 1
ATOM 1496 O O . ILE A 1 184 ? -4.944 -17.501 0.860 1.00 98.56 184 ILE A O 1
ATOM 1500 N N . ILE A 1 185 ? -5.180 -17.717 3.074 1.00 98.62 185 ILE A N 1
ATOM 1501 C CA . ILE A 1 185 ? -6.638 -17.722 3.086 1.00 98.62 185 ILE A CA 1
ATOM 1502 C C . ILE A 1 185 ? -7.105 -16.685 4.090 1.00 98.62 185 ILE A C 1
ATOM 1504 O O . ILE A 1 185 ? -6.771 -16.757 5.275 1.00 98.62 185 ILE A O 1
ATOM 1508 N N . LEU A 1 186 ? -7.946 -15.777 3.618 1.00 98.50 186 LEU A N 1
ATOM 1509 C CA . LEU A 1 186 ? -8.657 -14.816 4.436 1.00 98.50 186 LEU A CA 1
ATOM 1510 C C . LEU A 1 186 ? -10.133 -15.181 4.507 1.00 98.50 186 LEU A C 1
ATOM 1512 O O . LEU A 1 186 ? -10.695 -15.751 3.569 1.00 98.50 186 LEU A O 1
ATOM 1516 N N . GLN A 1 187 ? -10.764 -14.819 5.612 1.00 98.56 187 GLN A N 1
ATOM 1517 C CA . GLN A 1 187 ? -12.194 -14.962 5.824 1.00 98.56 187 GLN A CA 1
ATOM 1518 C C . GLN A 1 187 ? -12.788 -13.608 6.184 1.00 98.56 187 GLN A C 1
ATOM 1520 O O . GLN A 1 187 ? -12.246 -12.901 7.026 1.00 98.56 187 GLN A O 1
ATOM 1525 N N . ARG A 1 188 ? -13.922 -13.260 5.583 1.00 98.38 188 ARG A N 1
ATOM 1526 C CA . ARG A 1 188 ? -14.658 -12.048 5.930 1.00 98.38 188 ARG A CA 1
ATOM 1527 C C . ARG A 1 188 ? -15.076 -12.065 7.393 1.00 98.38 188 ARG A C 1
ATOM 1529 O O . ARG A 1 188 ? -15.635 -13.050 7.873 1.00 98.38 188 ARG A O 1
ATOM 1536 N N . ASP A 1 189 ? -14.847 -10.952 8.072 1.00 98.06 189 ASP A N 1
ATOM 1537 C CA . ASP A 1 189 ? -15.428 -10.691 9.375 1.00 98.06 189 ASP A CA 1
ATOM 1538 C C . ASP A 1 189 ? -16.871 -10.213 9.193 1.00 98.06 189 ASP A C 1
ATOM 1540 O O . ASP A 1 189 ? -17.129 -9.069 8.825 1.00 98.06 189 ASP A O 1
ATOM 1544 N N . ASP A 1 190 ? -17.842 -11.096 9.430 1.00 97.44 190 ASP A N 1
ATOM 1545 C CA . ASP A 1 190 ? -19.262 -10.733 9.336 1.00 97.44 190 ASP A CA 1
ATOM 1546 C C . ASP A 1 190 ? -19.682 -9.697 10.405 1.00 97.44 190 ASP A C 1
ATOM 1548 O O . ASP A 1 190 ? -20.750 -9.103 10.273 1.00 97.44 190 ASP A O 1
ATOM 1552 N N . ASN A 1 191 ? -18.829 -9.439 11.408 1.00 97.25 191 ASN A N 1
ATOM 1553 C CA . ASN A 1 191 ? -18.990 -8.379 12.408 1.00 97.25 191 ASN A CA 1
ATOM 1554 C C . ASN A 1 191 ? -18.149 -7.123 12.109 1.00 97.25 191 ASN A C 1
ATOM 1556 O O . ASN A 1 191 ? -18.010 -6.270 12.988 1.00 97.25 191 ASN A O 1
ATOM 1560 N N . TYR A 1 192 ? -17.582 -6.999 10.902 1.00 98.44 192 TYR A N 1
ATOM 1561 C CA . TYR A 1 192 ? -16.779 -5.840 10.514 1.00 98.44 192 TYR A CA 1
ATOM 1562 C C . TYR A 1 192 ? -17.532 -4.528 10.774 1.00 98.44 192 TYR A C 1
ATOM 1564 O O . TYR A 1 192 ? -18.658 -4.318 10.308 1.00 98.44 192 TYR A O 1
ATOM 1572 N N . TRP A 1 193 ? -16.888 -3.631 11.519 1.00 98.00 193 TRP A N 1
ATOM 1573 C CA . TRP A 1 193 ? -17.480 -2.377 11.981 1.00 98.00 193 TRP A CA 1
ATOM 1574 C C . TRP A 1 193 ? -17.935 -1.482 10.812 1.00 98.00 193 TRP A C 1
ATOM 1576 O O . TRP A 1 193 ? -18.959 -0.796 10.908 1.00 98.00 193 TRP A O 1
ATOM 1586 N N . GLY A 1 194 ? -17.201 -1.531 9.695 1.00 97.88 194 GLY A N 1
ATOM 1587 C CA . GLY A 1 194 ? -17.417 -0.701 8.517 1.00 97.88 194 GLY A CA 1
ATOM 1588 C C . GLY A 1 194 ? -18.583 -1.139 7.629 1.00 97.88 194 GLY A C 1
ATOM 1589 O O . GLY A 1 194 ? -18.950 -0.387 6.732 1.00 97.88 194 GLY A O 1
ATOM 1590 N N . ILE A 1 195 ? -19.245 -2.281 7.885 1.00 97.94 195 ILE A N 1
ATOM 1591 C CA . ILE A 1 195 ? -20.386 -2.754 7.064 1.00 97.94 195 ILE A CA 1
ATOM 1592 C C . ILE A 1 195 ? -21.476 -1.683 6.931 1.00 97.94 195 ILE A C 1
ATOM 1594 O O . ILE A 1 195 ? -22.087 -1.533 5.876 1.00 97.94 195 ILE A O 1
ATOM 1598 N N . ARG A 1 196 ? -21.710 -0.912 7.995 1.00 96.88 196 ARG A N 1
ATOM 1599 C CA . ARG A 1 196 ? -22.718 0.158 8.016 1.00 96.88 196 ARG A CA 1
ATOM 1600 C C . ARG A 1 196 ? -22.348 1.397 7.193 1.00 96.88 196 ARG A C 1
ATOM 1602 O O . ARG A 1 196 ? -23.220 2.223 6.953 1.00 96.88 196 ARG A O 1
ATOM 1609 N N . TYR A 1 197 ? -21.076 1.543 6.828 1.00 97.44 197 TYR A N 1
ATOM 1610 C CA . TYR A 1 197 ? -20.536 2.690 6.097 1.00 97.44 197 TYR A CA 1
ATOM 1611 C C . TYR A 1 197 ? -20.194 2.336 4.649 1.00 97.44 197 TYR A C 1
ATOM 1613 O O . TYR A 1 197 ? -20.520 3.093 3.741 1.00 97.44 197 TYR A O 1
ATOM 1621 N N . PHE A 1 198 ? -19.596 1.164 4.434 1.00 96.00 198 PHE A N 1
ATOM 1622 C CA . PHE A 1 198 ? -19.026 0.746 3.149 1.00 96.00 198 PHE A CA 1
ATOM 1623 C C . PHE A 1 198 ? -19.784 -0.421 2.503 1.00 96.00 198 PHE A C 1
ATOM 1625 O O . PHE A 1 198 ? -19.496 -0.818 1.376 1.00 96.00 198 PHE A O 1
ATOM 1632 N N . GLY A 1 199 ? -20.770 -0.980 3.208 1.00 97.12 199 GLY A N 1
ATOM 1633 C CA . GLY A 1 199 ? -21.452 -2.199 2.800 1.00 97.12 199 GLY A CA 1
ATOM 1634 C C . GLY A 1 199 ? -20.667 -3.459 3.161 1.00 97.12 199 GLY A C 1
ATOM 1635 O O . GLY A 1 199 ? -19.531 -3.432 3.636 1.00 97.12 199 GLY A O 1
ATOM 1636 N N . LYS A 1 200 ? -21.316 -4.607 2.973 1.00 96.62 200 LYS A N 1
ATOM 1637 C CA . LYS A 1 200 ? -20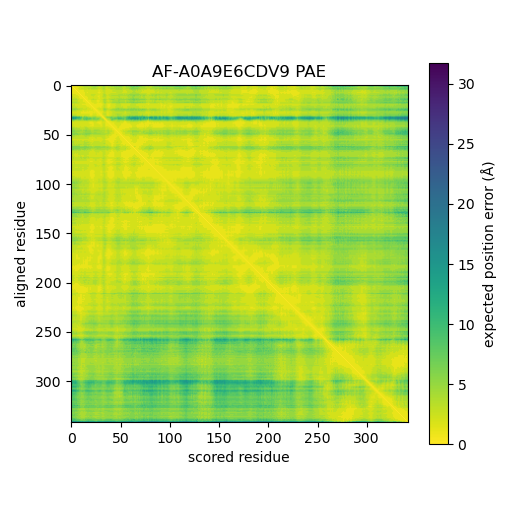.728 -5.911 3.271 1.00 96.62 200 LYS A CA 1
ATOM 1638 C C . LYS A 1 200 ? -19.854 -6.368 2.094 1.00 96.62 200 LYS A C 1
ATOM 1640 O O . LYS A 1 200 ? -20.397 -6.510 0.998 1.00 96.62 200 LYS A O 1
ATOM 1645 N N . PRO A 1 201 ? -18.557 -6.674 2.299 1.00 95.50 201 PRO A N 1
ATOM 1646 C CA . PRO A 1 201 ? -17.729 -7.266 1.253 1.00 95.50 201 PRO 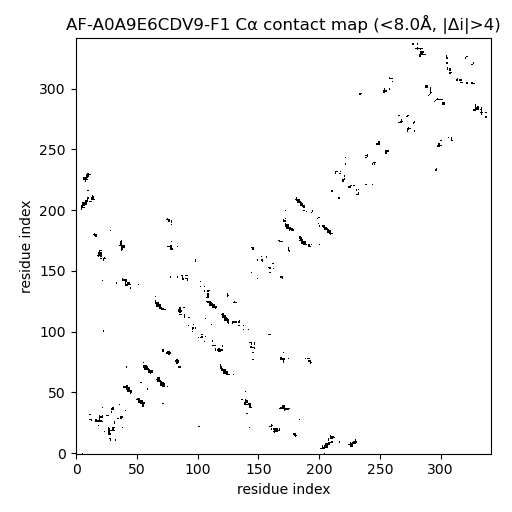A CA 1
ATOM 1647 C C . PRO A 1 201 ? -18.379 -8.542 0.714 1.00 95.50 201 PRO A C 1
ATOM 1649 O O . PRO A 1 201 ? -18.764 -9.417 1.493 1.00 95.50 201 PRO A O 1
ATOM 1652 N N . ALA A 1 202 ? -18.514 -8.651 -0.607 1.00 96.94 202 ALA A N 1
ATOM 1653 C CA . ALA A 1 202 ? -19.180 -9.785 -1.243 1.00 96.94 202 ALA A CA 1
ATOM 1654 C C . ALA A 1 202 ? -18.518 -11.148 -0.936 1.00 96.94 202 ALA A C 1
ATOM 1656 O O . ALA A 1 202 ? -19.231 -12.041 -0.461 1.00 96.94 202 ALA A O 1
ATOM 1657 N N . PRO A 1 203 ? -17.192 -11.341 -1.129 1.00 97.50 203 PRO A N 1
ATOM 1658 C CA . PRO A 1 203 ? -16.570 -12.636 -0.878 1.00 97.50 203 PRO A CA 1
ATOM 1659 C C . PRO A 1 203 ? -16.564 -12.964 0.615 1.00 97.50 203 PRO A C 1
ATOM 1661 O O . PRO A 1 203 ? -16.238 -12.127 1.457 1.00 97.50 203 PRO A O 1
ATOM 1664 N N . LYS A 1 204 ? -16.901 -14.210 0.952 1.00 98.44 204 LYS A N 1
ATOM 1665 C CA . LYS A 1 204 ? -16.723 -14.739 2.309 1.00 98.44 204 LYS A CA 1
ATOM 1666 C C . LYS A 1 204 ? -15.292 -15.201 2.536 1.00 98.44 204 LYS A C 1
ATOM 1668 O O . LYS A 1 204 ? -14.801 -15.112 3.658 1.00 98.44 204 LYS A O 1
ATOM 1673 N N . TYR A 1 205 ? -14.638 -15.683 1.484 1.00 98.69 205 TYR A N 1
ATOM 1674 C CA . TYR A 1 205 ? -13.245 -16.097 1.515 1.00 98.69 205 TYR A CA 1
ATOM 1675 C C . TYR A 1 205 ? -12.455 -15.403 0.415 1.00 98.69 205 TYR A C 1
ATOM 1677 O O . TYR A 1 205 ? -12.950 -15.230 -0.697 1.00 98.69 205 TYR A O 1
ATOM 1685 N N . VAL A 1 206 ? -11.208 -15.060 0.718 1.00 98.38 206 VAL A N 1
ATOM 1686 C CA . VAL A 1 206 ? -10.223 -14.663 -0.290 1.00 98.38 206 VAL A CA 1
ATOM 1687 C C . VAL A 1 206 ? -9.068 -15.641 -0.209 1.00 98.38 206 VAL A C 1
ATOM 1689 O O . VAL A 1 206 ? -8.502 -15.843 0.864 1.00 98.38 206 VAL A O 1
ATOM 1692 N N . VAL A 1 207 ? -8.741 -16.285 -1.323 1.00 98.62 207 VAL A N 1
ATOM 1693 C CA . VAL A 1 207 ? -7.678 -17.291 -1.384 1.00 98.62 207 VAL A CA 1
ATOM 1694 C C . VAL A 1 207 ? -6.602 -16.809 -2.333 1.00 98.62 207 VAL A C 1
ATOM 1696 O O . VAL A 1 207 ? -6.878 -16.555 -3.499 1.00 98.62 207 VAL A O 1
ATOM 1699 N N . HIS A 1 208 ? -5.372 -16.740 -1.838 1.00 98.19 208 HIS A N 1
ATOM 1700 C CA . HIS A 1 208 ? -4.186 -16.435 -2.625 1.00 98.19 208 HIS A CA 1
ATOM 1701 C C . HIS A 1 208 ? -3.291 -17.679 -2.714 1.00 98.19 208 HIS A C 1
ATOM 1703 O O . HIS A 1 208 ? -2.621 -18.007 -1.732 1.00 98.19 208 HIS A O 1
ATOM 1709 N N . PRO A 1 209 ? -3.304 -18.433 -3.829 1.00 98.25 209 PRO A N 1
ATOM 1710 C CA . PRO A 1 209 ? -2.299 -19.453 -4.103 1.00 98.25 209 PRO A CA 1
ATOM 1711 C C . PRO A 1 209 ? -0.946 -18.811 -4.433 1.00 98.25 209 PRO A C 1
ATOM 1713 O O . PRO A 1 209 ? -0.859 -17.877 -5.229 1.00 98.25 209 PRO A O 1
ATOM 1716 N N . ILE A 1 210 ? 0.127 -19.360 -3.872 1.00 98.25 210 ILE A N 1
ATOM 1717 C CA . ILE A 1 210 ? 1.483 -18.841 -4.048 1.00 98.25 210 ILE A CA 1
ATOM 1718 C C . ILE A 1 210 ? 2.129 -19.544 -5.244 1.00 98.25 210 ILE A C 1
ATOM 1720 O O . ILE A 1 210 ? 2.585 -20.688 -5.162 1.00 98.25 210 ILE A O 1
ATOM 1724 N N . PHE A 1 211 ? 2.161 -18.851 -6.381 1.00 97.94 211 PHE A N 1
ATOM 1725 C CA . PHE A 1 211 ? 2.799 -19.339 -7.601 1.00 97.94 211 PHE A CA 1
ATOM 1726 C C . PHE A 1 211 ? 4.298 -19.027 -7.617 1.00 97.94 211 PHE A C 1
ATOM 1728 O O . PHE A 1 211 ? 4.736 -17.963 -7.192 1.00 97.94 211 PHE A O 1
ATOM 1735 N N . LYS A 1 212 ? 5.096 -19.946 -8.174 1.00 95.38 212 LYS A N 1
ATOM 1736 C CA . LYS A 1 212 ? 6.556 -19.780 -8.314 1.00 95.38 212 LYS A CA 1
ATOM 1737 C C . LYS A 1 212 ? 6.973 -18.942 -9.528 1.00 95.38 212 LYS A C 1
ATOM 1739 O O . LYS A 1 212 ? 8.151 -18.628 -9.668 1.00 95.38 212 LYS A O 1
ATOM 1744 N N . SER A 1 213 ? 6.045 -18.632 -10.434 1.00 97.25 213 SER A N 1
ATOM 1745 C CA . SER A 1 213 ? 6.307 -17.838 -11.637 1.00 97.25 213 SER A CA 1
ATOM 1746 C C . SER A 1 213 ? 5.031 -17.191 -12.176 1.00 97.25 213 SER A C 1
ATOM 1748 O O . SER A 1 213 ? 3.918 -17.640 -11.879 1.00 97.25 213 SER A O 1
ATOM 1750 N N . ASN A 1 214 ? 5.203 -16.163 -13.016 1.00 96.94 214 ASN A N 1
ATOM 1751 C CA . ASN A 1 214 ? 4.100 -15.555 -13.758 1.00 96.94 214 ASN A CA 1
ATOM 1752 C C . ASN A 1 214 ? 3.351 -16.584 -14.614 1.00 96.94 214 ASN A C 1
ATOM 1754 O O . ASN A 1 214 ? 2.129 -16.664 -14.544 1.00 96.94 214 ASN A O 1
ATOM 1758 N N . ASP A 1 215 ? 4.081 -17.429 -15.342 1.00 96.88 215 ASP A N 1
ATOM 1759 C CA . ASP A 1 215 ? 3.498 -18.427 -16.243 1.00 96.88 215 ASP A CA 1
ATOM 1760 C C . ASP A 1 215 ? 2.582 -19.417 -15.517 1.00 96.88 215 ASP A C 1
ATOM 1762 O O . ASP A 1 215 ? 1.489 -19.712 -15.997 1.00 96.88 215 ASP A O 1
ATOM 1766 N N . ALA A 1 216 ? 2.985 -19.897 -14.335 1.00 97.50 216 ALA A N 1
ATOM 1767 C CA . ALA A 1 216 ? 2.168 -20.822 -13.552 1.00 97.50 216 ALA A CA 1
ATOM 1768 C C . ALA A 1 216 ? 0.834 -20.187 -13.124 1.00 97.50 216 ALA A C 1
ATOM 1770 O O . ALA A 1 216 ? -0.216 -20.822 -13.247 1.00 97.50 216 ALA A O 1
ATOM 1771 N N . GLY A 1 217 ? 0.869 -18.929 -12.673 1.00 97.38 217 GLY A N 1
ATOM 1772 C CA . GLY A 1 217 ? -0.340 -18.184 -12.316 1.00 97.38 217 GLY A CA 1
ATOM 1773 C C . GLY A 1 217 ? -1.216 -17.859 -13.527 1.00 97.38 217 GLY A C 1
ATOM 1774 O O . GLY A 1 217 ? -2.429 -18.035 -13.467 1.00 97.38 217 GLY A O 1
ATOM 1775 N N . ASN A 1 218 ? -0.615 -17.492 -14.663 1.00 96.75 218 ASN A N 1
ATOM 1776 C CA . ASN A 1 218 ? -1.341 -17.222 -15.908 1.00 96.75 218 ASN A CA 1
ATOM 1777 C C . ASN A 1 218 ? -2.058 -18.478 -16.439 1.00 96.75 218 ASN A C 1
ATOM 1779 O O . ASN A 1 218 ? -3.209 -18.393 -16.858 1.00 96.75 218 ASN A O 1
ATOM 1783 N N . ILE A 1 219 ? -1.437 -19.661 -16.347 1.00 96.50 219 ILE A N 1
ATOM 1784 C CA . ILE A 1 219 ? -2.092 -20.938 -16.685 1.00 96.50 219 ILE A CA 1
ATOM 1785 C C . ILE A 1 219 ? -3.286 -21.209 -15.759 1.00 96.50 219 ILE A C 1
ATOM 1787 O O . ILE A 1 219 ? -4.322 -21.691 -16.217 1.00 96.50 219 ILE A O 1
ATOM 1791 N N . ALA A 1 220 ? -3.158 -20.928 -14.459 1.00 97.31 220 ALA A N 1
ATOM 1792 C CA . ALA A 1 220 ? -4.262 -21.079 -13.511 1.00 97.31 220 ALA A CA 1
ATOM 1793 C C . ALA A 1 220 ? -5.404 -20.089 -13.811 1.00 97.31 220 ALA A C 1
ATOM 1795 O O . ALA A 1 220 ? -6.578 -20.461 -13.753 1.00 97.31 220 ALA A O 1
ATOM 1796 N N . PHE A 1 221 ? -5.062 -18.860 -14.199 1.00 97.06 221 PHE A N 1
ATOM 1797 C CA . PHE A 1 221 ? -6.019 -17.834 -14.601 1.00 97.06 221 PHE A CA 1
ATOM 1798 C C . PHE A 1 221 ? -6.804 -18.235 -15.857 1.00 97.06 221 PHE A C 1
ATOM 1800 O O . PHE A 1 221 ? -8.032 -18.212 -15.833 1.00 97.06 221 PHE A O 1
ATOM 1807 N N . GLU A 1 222 ? -6.136 -18.734 -16.905 1.00 95.94 222 GLU A N 1
ATOM 1808 C CA . GLU A 1 222 ? -6.814 -19.255 -18.108 1.00 95.94 222 GLU A CA 1
ATOM 1809 C C . GLU A 1 222 ? -7.751 -20.442 -17.808 1.00 95.94 222 GLU A C 1
ATOM 1811 O O . GLU A 1 222 ? -8.733 -20.657 -18.515 1.00 95.94 222 GLU A O 1
ATOM 1816 N N . LYS A 1 223 ? -7.478 -21.206 -16.742 1.00 95.94 223 LYS A N 1
ATOM 1817 C CA . LYS A 1 223 ? -8.312 -22.327 -16.273 1.00 95.94 223 LYS A CA 1
ATOM 1818 C C . LYS A 1 223 ? -9.433 -21.906 -15.312 1.00 95.94 223 LYS A C 1
ATOM 1820 O O . LYS A 1 223 ? -10.022 -22.777 -14.673 1.00 95.94 223 LYS A O 1
ATOM 1825 N N . ALA A 1 224 ? -9.705 -20.605 -15.172 1.00 94.62 224 ALA A N 1
ATOM 1826 C CA . ALA A 1 224 ? -10.699 -20.040 -14.249 1.00 94.62 224 ALA A CA 1
ATOM 1827 C C . ALA A 1 224 ? -10.476 -20.415 -12.765 1.00 94.62 224 ALA A C 1
ATOM 1829 O O . ALA A 1 224 ? -11.415 -20.466 -11.961 1.00 94.62 224 ALA A O 1
ATOM 1830 N N . GLN A 1 225 ? -9.219 -20.689 -12.391 1.00 97.12 225 GLN A N 1
ATOM 1831 C CA . GLN A 1 225 ? -8.821 -20.989 -11.010 1.00 97.12 225 GLN A CA 1
ATOM 1832 C C . GLN A 1 225 ? -8.452 -19.730 -10.216 1.00 97.12 225 GLN A C 1
ATOM 1834 O O . GLN A 1 225 ? -8.323 -19.810 -8.998 1.00 97.12 225 GLN A O 1
ATOM 1839 N N . ILE A 1 226 ? -8.282 -18.595 -10.899 1.00 98.25 226 ILE A N 1
ATOM 1840 C CA . ILE A 1 226 ? -8.037 -17.267 -10.333 1.00 98.25 226 ILE A CA 1
ATOM 1841 C C . ILE A 1 226 ? -9.115 -16.325 -10.878 1.00 98.25 226 ILE A C 1
ATOM 1843 O O . ILE A 1 226 ? -9.422 -16.376 -12.066 1.00 98.25 226 ILE A O 1
ATOM 1847 N N . ASP A 1 227 ? -9.684 -15.487 -10.017 1.00 98.19 227 ASP A N 1
ATOM 1848 C CA . ASP A 1 227 ? -10.699 -14.485 -10.369 1.00 98.19 227 ASP A CA 1
ATOM 1849 C C . ASP A 1 227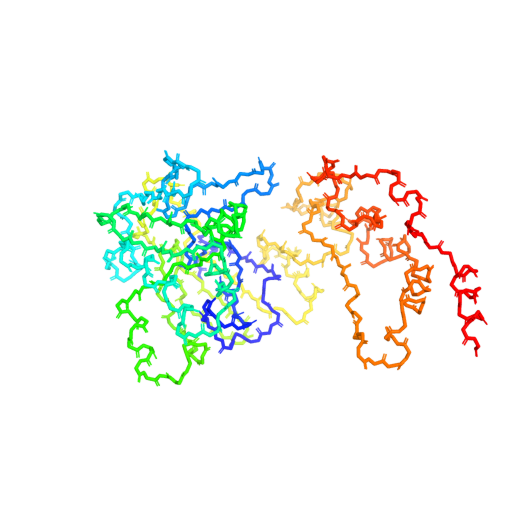 ? -10.071 -13.108 -10.612 1.00 98.19 227 ASP A C 1
ATOM 1851 O O . ASP A 1 227 ? -10.457 -12.397 -11.535 1.00 98.19 227 ASP A O 1
ATOM 1855 N N . LEU A 1 228 ? -9.077 -12.741 -9.795 1.00 96.81 228 LEU A N 1
ATOM 1856 C CA . LEU A 1 228 ? -8.361 -11.469 -9.876 1.00 96.81 228 LEU A CA 1
ATOM 1857 C C . LEU A 1 228 ? -6.850 -11.715 -9.896 1.00 96.81 228 LEU A C 1
ATOM 1859 O O . LEU A 1 228 ? -6.280 -12.243 -8.944 1.00 96.81 228 LEU A O 1
ATOM 1863 N N . SER A 1 229 ? -6.185 -11.302 -10.971 1.00 95.75 229 SER A N 1
ATOM 1864 C CA . SER A 1 229 ? -4.737 -11.453 -11.120 1.00 95.75 229 SER A CA 1
ATOM 1865 C C . SER A 1 229 ? -4.057 -10.092 -11.208 1.00 95.75 229 SER A C 1
ATOM 1867 O O . SER A 1 229 ? -4.387 -9.288 -12.076 1.00 95.75 229 SER A O 1
ATOM 1869 N N . GLN A 1 230 ? -3.080 -9.856 -10.331 1.00 92.94 230 GLN A N 1
ATOM 1870 C CA . GLN A 1 230 ? -2.152 -8.724 -10.420 1.00 92.94 230 GLN A CA 1
ATOM 1871 C C . GLN A 1 230 ? -0.879 -9.088 -11.213 1.00 92.94 230 GLN A C 1
ATOM 1873 O O . GLN A 1 230 ? -0.059 -8.229 -11.523 1.00 92.94 230 GLN A O 1
ATOM 1878 N N . GLN A 1 231 ? -0.717 -10.361 -11.583 1.00 94.31 231 GLN A N 1
ATOM 1879 C CA . GLN A 1 231 ? 0.484 -10.861 -12.243 1.00 94.31 231 GLN A CA 1
ATOM 1880 C C . GLN A 1 231 ? 0.685 -10.264 -13.637 1.00 94.31 231 GLN A C 1
ATOM 1882 O O . GLN A 1 231 ? -0.267 -10.009 -14.375 1.00 94.31 231 GLN A O 1
ATOM 1887 N N . PHE A 1 232 ? 1.951 -10.135 -14.042 1.00 94.25 232 PHE A N 1
ATOM 1888 C CA . PHE A 1 232 ? 2.262 -9.824 -15.429 1.00 94.25 232 PHE A CA 1
ATOM 1889 C C . PHE A 1 232 ? 1.826 -10.983 -16.336 1.00 94.25 232 PHE A C 1
ATOM 1891 O O . PHE A 1 232 ? 2.269 -12.126 -16.181 1.00 94.25 232 PHE A O 1
ATOM 1898 N N . CYS A 1 233 ? 0.985 -10.661 -17.316 1.00 95.12 233 CYS A N 1
ATOM 1899 C CA . CYS A 1 233 ? 0.543 -11.584 -18.349 1.00 95.12 233 CYS A CA 1
ATOM 1900 C C . CYS A 1 233 ? 0.916 -11.032 -19.733 1.00 95.12 233 CYS A C 1
ATOM 1902 O O . CYS A 1 233 ? 0.336 -10.025 -20.162 1.00 95.12 233 CYS A O 1
ATOM 1904 N N . PRO A 1 234 ? 1.874 -11.646 -20.451 1.00 93.69 234 PRO A N 1
ATOM 1905 C CA . PRO A 1 234 ? 2.231 -11.189 -21.785 1.00 93.69 234 PRO A CA 1
ATOM 1906 C C . PRO A 1 234 ? 1.058 -11.410 -22.742 1.00 93.69 234 PRO A C 1
ATOM 1908 O O . PRO A 1 234 ? 0.442 -12.474 -22.762 1.00 93.69 234 PRO A O 1
ATOM 1911 N N . THR A 1 235 ? 0.769 -10.418 -23.582 1.00 92.94 235 THR A N 1
ATOM 1912 C CA . THR A 1 235 ? -0.323 -10.477 -24.573 1.00 92.94 235 THR A CA 1
ATOM 1913 C C . THR A 1 235 ? -1.684 -10.867 -23.973 1.00 92.94 235 THR A C 1
ATOM 1915 O O . THR A 1 235 ? -2.364 -11.746 -24.496 1.00 92.94 235 THR A O 1
ATOM 1918 N N . ILE A 1 236 ? -2.087 -10.206 -22.881 1.00 94.25 236 ILE A N 1
ATOM 1919 C CA . ILE A 1 236 ? -3.298 -10.493 -22.086 1.00 94.25 236 ILE A CA 1
ATOM 1920 C C . ILE A 1 236 ? -4.554 -10.611 -22.953 1.00 94.25 236 ILE A C 1
ATOM 1922 O O . ILE A 1 236 ? -5.434 -11.425 -22.677 1.00 94.25 236 ILE A O 1
ATOM 1926 N N . TRP A 1 237 ? -4.599 -9.869 -24.061 1.00 93.69 237 TRP A N 1
ATOM 1927 C CA . TRP A 1 237 ? -5.727 -9.882 -24.979 1.00 93.69 237 TRP A CA 1
ATOM 1928 C C . TRP A 1 237 ? -5.990 -11.224 -25.652 1.00 93.69 237 TRP A C 1
ATOM 1930 O O . TRP A 1 237 ? -7.137 -11.553 -25.951 1.00 93.69 237 TRP A O 1
ATOM 1940 N N . LYS A 1 238 ? -4.959 -12.057 -25.798 1.00 94.31 238 LYS A N 1
ATOM 1941 C CA . LYS A 1 238 ? -5.114 -13.409 -26.337 1.00 94.31 238 LYS A CA 1
ATOM 1942 C C . LYS A 1 238 ? -5.984 -14.299 -25.453 1.00 94.31 238 LYS A C 1
ATOM 1944 O O . LYS A 1 238 ? -6.514 -15.290 -25.944 1.00 94.31 238 LYS A O 1
ATOM 1949 N N . ILE A 1 239 ? -6.139 -13.980 -24.165 1.00 94.00 239 ILE A N 1
ATOM 1950 C CA . ILE A 1 239 ? -7.001 -14.748 -23.261 1.00 94.00 239 ILE A CA 1
ATOM 1951 C C . ILE A 1 239 ? -8.472 -14.589 -23.664 1.00 94.00 239 ILE A C 1
ATOM 1953 O O . ILE A 1 239 ? -9.165 -15.591 -23.828 1.00 94.00 239 ILE A O 1
ATOM 1957 N N . TRP A 1 240 ? -8.952 -13.364 -23.891 1.00 93.62 240 TRP A N 1
ATOM 1958 C CA . TRP A 1 240 ? -10.341 -13.155 -24.318 1.00 93.62 240 TRP A CA 1
ATOM 1959 C C . TRP A 1 240 ? -10.570 -13.454 -25.804 1.00 93.62 240 TRP A C 1
ATOM 1961 O O . TRP A 1 240 ? -11.678 -13.829 -26.172 1.00 93.62 240 TRP A O 1
ATOM 1971 N N . GLU A 1 241 ? -9.542 -13.397 -26.660 1.00 94.56 241 GLU A N 1
ATOM 1972 C CA . GLU A 1 241 ? -9.628 -13.913 -28.041 1.00 94.56 241 GLU A CA 1
ATOM 1973 C C . GLU A 1 241 ? -9.911 -15.426 -28.090 1.00 94.56 241 GLU A C 1
ATOM 1975 O O . GLU A 1 241 ? -10.524 -15.906 -29.042 1.00 94.56 241 GLU A O 1
ATOM 1980 N N . LYS A 1 242 ? -9.542 -16.180 -27.041 1.00 94.50 242 LYS A N 1
ATOM 1981 C CA . LYS A 1 242 ? -9.944 -17.589 -26.855 1.00 94.50 242 LYS A CA 1
ATOM 1982 C C . LYS A 1 242 ? -11.403 -17.748 -26.386 1.00 94.50 242 LYS A C 1
ATOM 1984 O O . LYS A 1 242 ? -11.846 -18.872 -26.171 1.00 94.50 242 LYS A O 1
ATOM 1989 N N . GLY A 1 243 ? -12.141 -16.654 -26.185 1.00 94.62 243 GLY A N 1
ATOM 1990 C CA . GLY A 1 243 ? -13.515 -16.657 -25.676 1.00 94.62 243 GLY A CA 1
ATOM 1991 C C . GLY A 1 243 ? -13.635 -16.770 -24.153 1.00 94.62 243 GLY A C 1
ATOM 1992 O O . GLY A 1 243 ? -14.727 -17.029 -23.650 1.00 94.62 243 GLY A O 1
ATOM 1993 N N . LEU A 1 244 ? -12.539 -16.596 -23.405 1.00 95.62 244 LEU A N 1
ATOM 1994 C CA . LEU A 1 244 ? -12.569 -16.631 -21.941 1.00 95.62 244 LEU A CA 1
ATOM 1995 C C . LEU A 1 244 ? -13.082 -15.295 -21.368 1.00 95.62 244 LEU A C 1
ATOM 1997 O O . LEU A 1 244 ? -12.731 -14.237 -21.896 1.00 95.62 244 LEU A O 1
ATOM 2001 N N . PRO A 1 245 ? -13.875 -15.311 -20.277 1.00 95.25 245 PRO A N 1
ATOM 2002 C CA . PRO A 1 245 ? -14.506 -14.120 -19.702 1.00 95.25 245 PRO A CA 1
ATOM 2003 C C . PRO A 1 245 ? -13.524 -13.315 -18.835 1.00 95.25 245 PRO A C 1
ATOM 2005 O O . PRO A 1 245 ? -13.720 -13.137 -17.637 1.00 95.25 245 PRO A O 1
ATOM 2008 N N . VAL A 1 246 ? -12.438 -12.849 -19.447 1.00 95.44 246 VAL A N 1
ATOM 2009 C CA . VAL A 1 246 ? -11.373 -12.079 -18.798 1.00 95.44 246 VAL A CA 1
ATOM 2010 C C . VAL A 1 246 ? -11.380 -10.649 -19.322 1.00 95.44 246 VAL A C 1
ATOM 2012 O O . VAL A 1 246 ? -11.570 -10.411 -20.513 1.00 95.44 246 VAL A O 1
ATOM 2015 N N . SER A 1 247 ? -11.145 -9.690 -18.431 1.00 95.69 247 SER A N 1
ATOM 2016 C CA . SER A 1 247 ? -11.074 -8.269 -18.762 1.00 95.69 247 SER A CA 1
ATOM 2017 C C . SER A 1 247 ? -9.959 -7.564 -17.999 1.00 95.69 247 SER A C 1
ATOM 2019 O O . SER A 1 247 ? -9.569 -7.983 -16.912 1.00 95.69 247 SER A O 1
ATOM 2021 N N . THR A 1 248 ? -9.500 -6.450 -18.554 1.00 96.31 248 THR A N 1
ATOM 2022 C CA . THR A 1 248 ? -8.557 -5.506 -17.944 1.00 96.31 248 THR A CA 1
ATOM 2023 C C . THR A 1 248 ? -9.235 -4.158 -17.693 1.00 96.31 248 THR A C 1
ATOM 2025 O O . THR A 1 248 ? -10.386 -3.960 -18.080 1.00 96.31 248 THR A O 1
ATOM 2028 N N . TRP A 1 249 ? -8.530 -3.218 -17.055 1.00 93.50 249 TRP A N 1
ATOM 2029 C CA . TRP A 1 249 ? -9.064 -1.880 -16.786 1.00 93.50 249 TRP A CA 1
ATOM 2030 C C . TRP A 1 249 ? -9.442 -1.135 -18.075 1.00 93.50 249 TRP A C 1
ATOM 2032 O O . TRP A 1 249 ? -10.563 -0.651 -18.217 1.00 93.50 249 TRP A O 1
ATOM 2042 N N . TYR A 1 250 ? -8.526 -1.087 -19.046 1.00 93.00 250 TYR A N 1
ATOM 2043 C CA . TYR A 1 250 ? -8.815 -0.592 -20.392 1.00 93.00 250 TYR A CA 1
ATOM 2044 C C . TYR A 1 250 ? -9.091 -1.758 -21.339 1.00 93.00 250 TYR A C 1
ATOM 2046 O O . TYR A 1 250 ? -8.435 -2.796 -21.266 1.00 93.00 250 TYR A O 1
ATOM 2054 N N . LYS A 1 251 ? -10.024 -1.568 -22.280 1.00 90.62 251 LYS A N 1
ATOM 2055 C CA . LYS A 1 251 ? -10.325 -2.548 -23.345 1.00 90.62 251 LYS A CA 1
ATOM 2056 C C . LYS A 1 251 ? -9.293 -2.561 -24.478 1.00 90.62 251 LYS A C 1
ATOM 2058 O O . LYS A 1 251 ? -9.283 -3.476 -25.295 1.00 90.62 251 LYS A O 1
ATOM 2063 N N . HIS A 1 252 ? -8.452 -1.537 -24.540 1.00 91.12 252 HIS A N 1
ATOM 2064 C CA . HIS A 1 252 ? -7.441 -1.332 -25.571 1.00 91.12 252 HIS A CA 1
ATOM 2065 C C . HIS A 1 252 ? -6.081 -1.081 -24.908 1.00 91.12 252 HIS A C 1
ATOM 2067 O O . HIS A 1 252 ? -6.052 -0.754 -23.714 1.00 91.12 252 HIS A O 1
ATOM 2073 N N . PRO A 1 253 ? -4.962 -1.211 -25.649 1.00 90.00 253 PRO A N 1
ATOM 2074 C CA . PRO A 1 253 ? -3.644 -0.869 -25.129 1.00 90.00 253 PRO A CA 1
ATOM 2075 C C . PRO A 1 253 ? -3.638 0.515 -24.452 1.00 90.00 253 PRO A C 1
ATOM 2077 O O . PRO A 1 253 ? -4.255 1.441 -24.983 1.00 90.00 253 PRO A O 1
ATOM 2080 N N . PRO A 1 254 ? -2.970 0.670 -23.294 1.00 91.06 254 PRO A N 1
ATOM 2081 C CA . PRO A 1 254 ? -2.058 -0.290 -22.660 1.00 91.06 254 PRO A CA 1
ATOM 2082 C C . PRO A 1 254 ? -2.728 -1.309 -21.713 1.00 91.06 254 PRO A C 1
ATOM 2084 O O . PRO A 1 254 ? -2.017 -2.005 -20.994 1.00 91.06 254 PRO A O 1
ATOM 2087 N N . TYR A 1 255 ? -4.065 -1.420 -21.696 1.00 93.12 255 TYR A N 1
ATOM 2088 C CA . TYR A 1 255 ? -4.878 -2.329 -20.856 1.00 93.12 255 TYR A CA 1
ATOM 2089 C C . TYR A 1 255 ? -4.868 -2.046 -19.343 1.00 93.12 255 TYR A C 1
ATOM 2091 O O . TYR A 1 255 ? -5.873 -2.278 -18.668 1.00 93.12 255 TYR A O 1
ATOM 2099 N N . HIS A 1 256 ? -3.778 -1.493 -18.814 1.00 90.62 256 HIS A N 1
ATOM 2100 C CA . HIS A 1 256 ? -3.554 -1.244 -17.391 1.00 90.62 256 HIS A CA 1
ATOM 2101 C C . HIS A 1 256 ? -3.383 0.252 -17.097 1.00 90.62 256 HIS A C 1
ATOM 2103 O O . HIS A 1 256 ? -2.933 1.016 -17.951 1.00 90.62 256 HIS A O 1
ATOM 2109 N N . ILE A 1 257 ? -3.725 0.673 -15.877 1.00 87.81 257 ILE A N 1
ATOM 2110 C CA . ILE A 1 257 ? -3.398 2.016 -15.377 1.00 87.81 257 ILE A CA 1
ATOM 2111 C C . ILE A 1 257 ? -1.914 2.039 -14.971 1.00 87.81 257 ILE A C 1
ATOM 2113 O O . ILE A 1 257 ? -1.452 1.070 -14.360 1.00 87.81 257 ILE A O 1
ATOM 2117 N N . PRO A 1 258 ? -1.155 3.111 -15.263 1.00 83.06 258 PRO A N 1
ATOM 2118 C CA . PRO A 1 258 ? 0.171 3.285 -14.678 1.00 83.06 258 PRO A CA 1
ATOM 2119 C C . PRO A 1 258 ? 0.071 3.422 -13.150 1.00 83.06 258 PRO A C 1
ATOM 2121 O O . PRO A 1 258 ? -0.678 4.258 -12.655 1.00 83.06 258 PRO A O 1
ATOM 2124 N N . GLY A 1 259 ? 0.827 2.608 -12.407 1.00 77.75 259 GLY A N 1
ATOM 2125 C CA . GLY A 1 259 ? 0.800 2.613 -10.933 1.00 77.75 259 GLY A CA 1
ATOM 2126 C C . GLY A 1 259 ? 2.164 2.748 -10.251 1.00 77.75 259 GLY A C 1
ATOM 2127 O O . GLY A 1 259 ? 2.229 2.950 -9.045 1.00 77.75 259 GLY A O 1
ATOM 2128 N N . SER A 1 260 ? 3.267 2.627 -10.994 1.00 83.25 260 SER A N 1
ATOM 2129 C CA . SER A 1 260 ? 4.627 2.719 -10.448 1.00 83.25 260 SER A CA 1
ATOM 2130 C C . SER A 1 260 ? 5.639 3.032 -11.545 1.00 83.25 260 SER A C 1
ATOM 2132 O O . SER A 1 260 ? 5.373 2.752 -12.716 1.00 83.25 260 SER A O 1
ATOM 2134 N N . ILE A 1 261 ? 6.827 3.502 -11.161 1.00 86.56 261 ILE A N 1
ATOM 2135 C CA . ILE A 1 261 ? 7.967 3.697 -12.064 1.00 86.56 261 ILE A CA 1
ATOM 2136 C C . ILE A 1 261 ? 9.026 2.624 -11.760 1.00 86.56 261 ILE A C 1
ATOM 2138 O O . ILE A 1 261 ? 9.770 2.764 -10.782 1.00 86.56 261 ILE A O 1
ATOM 2142 N N . PRO A 1 262 ? 9.126 1.544 -12.564 1.00 87.00 262 PRO A N 1
ATOM 2143 C CA . PRO A 1 262 ? 10.221 0.587 -12.446 1.00 87.00 262 PRO A CA 1
ATOM 2144 C C . PRO A 1 262 ? 11.567 1.312 -12.538 1.00 87.00 262 PRO A C 1
ATOM 2146 O O . PRO A 1 262 ? 11.864 1.961 -13.540 1.00 87.00 262 PRO A O 1
ATOM 2149 N N . THR A 1 263 ? 12.369 1.224 -11.477 1.00 89.69 263 THR A N 1
ATOM 2150 C CA . THR A 1 263 ? 13.560 2.062 -11.300 1.00 89.69 263 THR A CA 1
ATOM 2151 C C . THR A 1 263 ? 14.812 1.211 -11.125 1.00 89.69 263 THR A C 1
ATOM 2153 O O . THR A 1 263 ? 14.849 0.283 -10.317 1.00 89.69 263 THR A O 1
ATOM 2156 N N . LEU A 1 264 ? 15.873 1.558 -11.858 1.00 91.62 264 LEU A N 1
ATOM 2157 C CA . LEU A 1 264 ? 17.216 1.038 -11.612 1.00 91.62 264 LEU A CA 1
ATOM 2158 C C . LEU A 1 264 ? 17.849 1.806 -10.444 1.00 91.62 264 LEU A C 1
ATOM 2160 O O . LEU A 1 264 ? 18.357 2.913 -10.623 1.00 91.62 264 LEU A O 1
ATOM 2164 N N . TYR A 1 265 ? 17.843 1.213 -9.250 1.00 94.31 265 TYR A N 1
ATOM 2165 C CA . TYR A 1 265 ? 18.544 1.773 -8.094 1.00 94.31 265 TYR A CA 1
ATOM 2166 C C . TYR A 1 265 ? 20.051 1.514 -8.192 1.00 94.31 265 TYR A C 1
ATOM 2168 O O . TYR A 1 265 ? 20.496 0.378 -8.363 1.00 94.31 265 TYR A O 1
ATOM 2176 N N . ILE A 1 266 ? 20.848 2.578 -8.076 1.00 96.31 266 ILE A N 1
ATOM 2177 C CA . ILE A 1 266 ? 22.304 2.536 -8.247 1.00 96.31 266 ILE A CA 1
ATOM 2178 C C . ILE A 1 266 ? 22.985 2.784 -6.900 1.00 96.31 266 ILE A C 1
ATOM 2180 O O . ILE A 1 266 ? 22.750 3.804 -6.256 1.00 96.31 266 ILE A O 1
ATOM 2184 N N . ASN A 1 267 ? 23.880 1.880 -6.494 1.00 97.25 267 ASN A N 1
ATOM 2185 C CA . ASN A 1 267 ? 24.703 2.074 -5.301 1.00 97.25 267 ASN A CA 1
ATOM 2186 C C . ASN A 1 267 ? 25.770 3.155 -5.551 1.00 97.25 267 ASN A C 1
ATOM 2188 O O . ASN A 1 267 ? 26.827 2.881 -6.122 1.00 97.25 267 ASN A O 1
ATOM 2192 N N . ILE A 1 268 ? 25.501 4.373 -5.079 1.00 97.62 268 ILE A N 1
ATOM 2193 C CA . ILE A 1 268 ? 26.379 5.541 -5.241 1.00 97.62 268 ILE A CA 1
ATOM 2194 C C . ILE A 1 268 ? 27.652 5.499 -4.381 1.00 97.62 268 ILE A C 1
ATOM 2196 O O . ILE A 1 268 ? 28.496 6.379 -4.510 1.00 97.62 268 ILE A O 1
ATOM 2200 N N . HIS A 1 269 ? 27.827 4.490 -3.525 1.00 97.50 269 HIS A N 1
ATOM 2201 C CA . HIS A 1 269 ? 29.049 4.304 -2.733 1.00 97.50 269 HIS A CA 1
ATOM 2202 C C . HIS A 1 269 ? 30.068 3.383 -3.414 1.00 97.50 269 HIS A C 1
ATOM 2204 O O . HIS A 1 269 ? 31.167 3.188 -2.900 1.00 97.50 269 HIS A O 1
ATOM 2210 N N . LYS A 1 270 ? 29.724 2.807 -4.571 1.00 98.19 270 LYS A N 1
ATOM 2211 C CA . LYS A 1 270 ? 30.599 1.903 -5.318 1.00 98.19 270 LYS A CA 1
ATOM 2212 C C . LYS A 1 270 ? 31.197 2.614 -6.527 1.00 98.19 270 LYS A C 1
ATOM 2214 O O . LYS A 1 270 ? 30.463 3.042 -7.406 1.00 98.19 270 LYS A O 1
ATOM 2219 N N . TYR A 1 271 ? 32.521 2.691 -6.624 1.00 97.12 271 TYR A N 1
ATOM 2220 C CA . TYR A 1 271 ? 33.179 3.152 -7.851 1.00 97.12 271 TYR A CA 1
ATOM 2221 C C . TYR A 1 271 ? 32.973 2.131 -8.999 1.00 97.12 271 TYR A C 1
ATOM 2223 O O . TYR A 1 271 ? 33.035 0.926 -8.735 1.00 97.12 271 TYR A O 1
ATOM 2231 N N . PRO A 1 272 ? 32.715 2.558 -10.254 1.00 96.38 272 PRO A N 1
ATOM 2232 C CA . PRO A 1 272 ? 32.585 3.944 -10.723 1.00 96.38 272 PRO A CA 1
ATOM 2233 C C . PRO A 1 272 ? 31.147 4.506 -10.661 1.00 96.38 272 PRO A C 1
ATOM 2235 O O . PRO A 1 272 ? 30.903 5.621 -11.104 1.00 96.38 272 PRO A O 1
ATOM 2238 N N . LEU A 1 273 ? 30.184 3.770 -10.095 1.00 97.94 273 LEU A N 1
ATOM 2239 C CA . LEU A 1 273 ? 28.772 4.178 -9.970 1.00 97.94 273 LEU A CA 1
ATOM 2240 C C . LEU A 1 273 ? 28.557 5.414 -9.071 1.00 97.94 273 LEU A C 1
ATOM 2242 O O . LEU A 1 273 ? 27.524 6.087 -9.164 1.00 97.94 273 LEU A O 1
ATOM 2246 N N . SER A 1 274 ? 29.538 5.732 -8.223 1.00 97.94 274 SER A N 1
ATOM 2247 C CA . SER A 1 274 ? 29.589 6.964 -7.435 1.00 97.94 274 SER A CA 1
ATOM 2248 C C . SER A 1 274 ? 29.674 8.227 -8.298 1.00 97.94 274 SER A C 1
ATOM 2250 O O . SER A 1 274 ? 29.141 9.266 -7.901 1.00 97.94 274 SER A O 1
ATOM 2252 N N . LEU A 1 275 ? 30.240 8.140 -9.507 1.00 98.31 275 LEU A N 1
ATOM 2253 C CA . LEU A 1 275 ? 30.360 9.265 -10.436 1.00 98.31 275 LEU A CA 1
ATOM 2254 C C . LEU A 1 275 ? 28.994 9.603 -11.069 1.00 98.31 275 LEU A C 1
ATOM 2256 O O . LEU A 1 275 ? 28.382 8.733 -11.702 1.00 98.31 275 LEU A O 1
ATOM 2260 N N . PRO A 1 276 ? 28.483 10.843 -10.926 1.00 97.56 276 PRO A N 1
ATOM 2261 C CA . PRO A 1 276 ? 27.233 11.266 -11.563 1.00 97.56 276 PRO A CA 1
ATOM 2262 C C . PRO A 1 276 ? 27.217 11.053 -13.080 1.00 97.56 276 PRO A C 1
ATOM 2264 O O . PRO A 1 276 ? 26.202 10.636 -13.636 1.00 97.56 276 PRO A O 1
ATOM 2267 N N . GLU A 1 277 ? 28.346 11.280 -13.743 1.00 98.00 277 GLU A N 1
ATOM 2268 C CA . GLU A 1 277 ? 28.541 11.134 -15.183 1.00 98.00 277 GLU A CA 1
ATOM 2269 C C . GLU A 1 277 ? 28.313 9.689 -15.629 1.00 98.00 277 GLU A C 1
ATOM 2271 O O . GLU A 1 277 ? 27.615 9.456 -16.614 1.00 98.00 277 GLU A O 1
ATOM 2276 N N . VAL A 1 278 ? 28.794 8.707 -14.858 1.00 98.19 278 VAL A N 1
ATOM 2277 C CA . VAL A 1 278 ? 28.558 7.280 -15.133 1.00 98.19 278 VAL A CA 1
ATOM 2278 C C . VAL A 1 278 ? 27.073 6.951 -15.035 1.00 98.19 278 VAL A C 1
ATOM 2280 O O . VAL A 1 278 ? 26.537 6.263 -15.901 1.00 98.19 278 VAL A O 1
ATOM 2283 N N . ARG A 1 279 ? 26.363 7.485 -14.035 1.00 97.50 279 ARG A N 1
ATOM 2284 C CA . ARG A 1 279 ? 24.909 7.275 -13.910 1.00 97.50 279 ARG A CA 1
ATOM 2285 C C . ARG A 1 279 ? 24.131 7.927 -15.052 1.00 97.50 279 ARG A C 1
ATOM 2287 O O . ARG A 1 279 ? 23.182 7.331 -15.555 1.00 97.50 279 ARG A O 1
ATOM 2294 N N . ARG A 1 280 ? 24.556 9.110 -15.514 1.00 96.75 280 ARG A N 1
ATOM 2295 C CA . ARG A 1 280 ? 23.981 9.747 -16.710 1.00 96.75 280 ARG A CA 1
ATOM 2296 C C . ARG A 1 280 ? 24.249 8.918 -17.963 1.00 96.75 280 ARG A C 1
ATOM 2298 O O . ARG A 1 280 ? 23.325 8.707 -18.739 1.00 96.75 280 ARG A O 1
ATOM 2305 N N . ALA A 1 281 ? 25.466 8.409 -18.141 1.00 98.00 281 ALA A N 1
ATOM 2306 C CA . ALA A 1 281 ? 25.799 7.528 -19.256 1.00 98.00 281 ALA A CA 1
ATOM 2307 C C . ALA A 1 281 ? 24.899 6.279 -19.268 1.00 98.00 281 ALA A C 1
ATOM 2309 O O . ALA A 1 281 ? 24.304 5.971 -20.297 1.00 98.00 281 ALA A O 1
ATOM 2310 N N . LEU A 1 282 ? 24.694 5.636 -18.111 1.00 97.25 282 LEU A N 1
ATOM 2311 C CA . LEU A 1 282 ? 23.758 4.512 -17.976 1.00 97.25 282 LEU A CA 1
ATOM 2312 C C . LEU A 1 282 ? 22.332 4.888 -18.403 1.00 97.25 282 LEU A C 1
ATOM 2314 O O . LEU A 1 282 ? 21.714 4.137 -19.155 1.00 97.25 282 LEU A O 1
ATOM 2318 N N . ALA A 1 283 ? 21.830 6.058 -17.995 1.00 95.75 283 ALA A N 1
ATOM 2319 C CA . ALA A 1 283 ? 20.502 6.519 -18.396 1.00 95.75 283 ALA A CA 1
ATOM 2320 C C . ALA A 1 283 ? 20.365 6.676 -19.924 1.00 95.75 283 ALA A C 1
ATOM 2322 O O . ALA A 1 283 ? 19.335 6.303 -20.480 1.00 95.75 283 ALA A O 1
ATOM 2323 N N . TYR A 1 284 ? 21.411 7.154 -20.611 1.00 97.50 284 TYR A N 1
ATOM 2324 C CA . TYR A 1 284 ? 21.464 7.237 -22.078 1.00 97.50 284 TYR A CA 1
ATOM 2325 C C . TYR A 1 284 ? 21.659 5.870 -22.761 1.00 97.50 284 TYR A C 1
ATOM 2327 O O . TYR A 1 284 ? 21.257 5.691 -23.911 1.00 97.50 284 TYR A O 1
ATOM 2335 N N . ALA A 1 285 ? 22.271 4.893 -22.090 1.00 97.31 285 ALA A N 1
ATOM 2336 C CA . ALA A 1 285 ? 22.560 3.576 -22.661 1.00 97.31 285 ALA A CA 1
ATOM 2337 C C . ALA A 1 285 ? 21.341 2.637 -22.707 1.00 97.31 285 ALA A C 1
ATOM 2339 O O . ALA A 1 285 ? 21.314 1.704 -23.513 1.00 97.31 285 ALA A O 1
ATOM 2340 N N . ILE A 1 286 ? 20.338 2.857 -21.854 1.00 95.38 286 ILE A N 1
ATOM 2341 C CA . ILE A 1 286 ? 19.166 1.982 -21.748 1.00 95.38 286 ILE A CA 1
ATOM 2342 C C . ILE A 1 286 ? 18.183 2.267 -22.888 1.00 95.38 286 ILE A C 1
ATOM 2344 O O . ILE A 1 286 ? 17.731 3.393 -23.080 1.00 95.38 286 ILE A O 1
ATOM 2348 N N . ASN A 1 287 ? 17.814 1.226 -23.638 1.00 94.69 287 ASN A N 1
ATOM 2349 C CA . ASN A 1 287 ? 16.769 1.315 -24.655 1.00 94.69 287 ASN A CA 1
ATOM 2350 C C . ASN A 1 287 ? 15.393 1.034 -24.031 1.00 94.69 287 ASN A C 1
ATOM 2352 O O . ASN A 1 287 ? 14.916 -0.101 -24.031 1.00 94.69 287 ASN A O 1
ATOM 2356 N N . TYR A 1 288 ? 14.775 2.077 -23.482 1.00 92.44 288 TYR A N 1
ATOM 2357 C CA . TYR A 1 288 ? 13.489 1.986 -22.784 1.00 92.44 288 TYR A C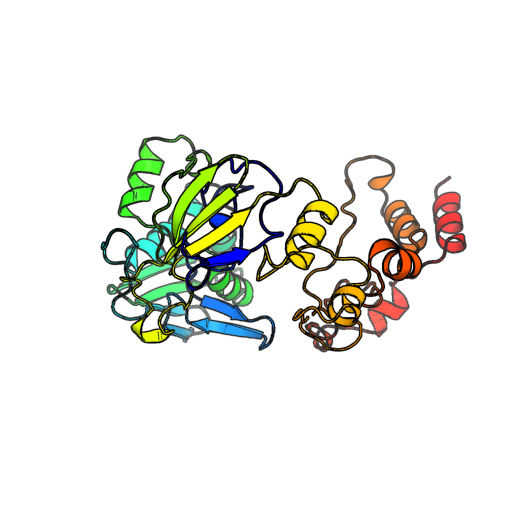A 1
ATOM 2358 C C . TYR A 1 288 ? 12.337 1.543 -23.691 1.00 92.44 288 TYR A C 1
ATOM 2360 O O . TYR A 1 288 ? 11.500 0.758 -23.257 1.00 92.44 288 TYR A O 1
ATOM 2368 N N . GLU A 1 289 ? 12.327 1.973 -24.955 1.00 91.00 289 GLU A N 1
ATOM 2369 C CA . GLU A 1 289 ? 11.307 1.565 -25.930 1.00 91.00 289 GLU A CA 1
ATOM 2370 C C . GLU A 1 289 ? 11.366 0.056 -26.187 1.00 91.00 289 GLU A C 1
ATOM 2372 O O . GLU A 1 289 ? 10.349 -0.632 -26.149 1.00 91.00 289 GLU A O 1
ATOM 2377 N N . LYS A 1 290 ? 12.576 -0.493 -26.350 1.00 93.00 290 LYS A N 1
ATOM 2378 C CA . LYS A 1 290 ? 12.768 -1.936 -26.528 1.00 93.00 290 LYS A CA 1
ATOM 2379 C C . LYS A 1 290 ? 12.357 -2.734 -25.287 1.00 93.00 290 LYS A C 1
ATOM 2381 O O . LYS A 1 290 ? 11.850 -3.845 -25.426 1.00 93.00 290 LYS A O 1
ATOM 2386 N N . ILE A 1 291 ? 12.555 -2.187 -24.084 1.00 92.25 291 ILE A N 1
ATOM 2387 C CA . ILE A 1 291 ? 12.056 -2.794 -22.839 1.00 92.25 291 ILE A CA 1
ATOM 2388 C C . ILE A 1 291 ? 10.524 -2.787 -22.831 1.00 92.25 291 ILE A C 1
ATOM 2390 O O . ILE A 1 291 ? 9.916 -3.832 -22.600 1.00 92.25 291 ILE A O 1
ATOM 2394 N N . ALA A 1 292 ? 9.903 -1.640 -23.118 1.00 90.56 292 ALA A N 1
ATOM 2395 C CA . ALA A 1 292 ? 8.451 -1.513 -23.161 1.00 90.56 292 ALA A CA 1
ATOM 2396 C C . ALA A 1 292 ? 7.838 -2.492 -24.172 1.00 90.56 292 ALA A C 1
ATOM 2398 O O . ALA A 1 292 ? 6.875 -3.186 -23.857 1.00 90.56 292 ALA A O 1
ATOM 2399 N N . GLU A 1 293 ? 8.430 -2.611 -25.358 1.00 90.94 293 GLU A N 1
ATOM 2400 C CA . GLU A 1 293 ? 7.967 -3.508 -26.410 1.00 90.94 293 GLU A CA 1
ATOM 2401 C C . GLU A 1 293 ? 8.149 -4.990 -26.066 1.00 90.94 293 GLU A C 1
ATOM 2403 O O . GLU A 1 293 ? 7.178 -5.746 -26.085 1.00 90.94 293 GLU A O 1
ATOM 2408 N N . ILE A 1 294 ? 9.376 -5.410 -25.747 1.00 91.06 294 ILE A N 1
ATOM 2409 C CA . ILE A 1 294 ? 9.723 -6.834 -25.648 1.00 91.06 294 ILE A CA 1
ATOM 2410 C C . ILE A 1 294 ? 9.377 -7.401 -24.272 1.00 91.06 294 ILE A C 1
ATOM 2412 O O . ILE A 1 294 ? 8.816 -8.490 -24.183 1.00 91.06 294 ILE A O 1
ATOM 2416 N N . ALA A 1 295 ? 9.725 -6.689 -23.198 1.00 89.94 295 ALA A N 1
ATOM 2417 C CA . ALA A 1 295 ? 9.555 -7.195 -21.837 1.00 89.94 295 ALA A CA 1
ATOM 2418 C C . ALA A 1 295 ? 8.156 -6.903 -21.282 1.00 89.94 295 ALA A C 1
ATOM 2420 O O . ALA A 1 295 ? 7.614 -7.721 -20.546 1.00 89.94 295 ALA A O 1
ATOM 2421 N N . MET A 1 296 ? 7.562 -5.762 -21.650 1.00 91.81 296 MET A N 1
ATOM 2422 C CA . MET A 1 296 ? 6.297 -5.295 -21.067 1.00 91.81 296 MET A CA 1
ATOM 2423 C C . MET A 1 296 ? 5.100 -5.388 -22.015 1.00 91.81 296 MET A C 1
ATOM 2425 O O . MET A 1 296 ? 4.009 -4.971 -21.642 1.00 91.81 296 MET A O 1
ATOM 2429 N N . THR A 1 297 ? 5.263 -5.925 -23.231 1.00 92.31 297 THR A N 1
ATOM 2430 C CA . THR A 1 297 ? 4.183 -6.032 -24.236 1.00 92.31 297 THR A CA 1
ATOM 2431 C C . THR A 1 297 ? 3.452 -4.697 -24.484 1.00 92.31 297 THR A C 1
ATOM 2433 O O . THR A 1 297 ? 2.244 -4.653 -24.712 1.00 92.31 297 THR A O 1
ATOM 2436 N N . ARG A 1 298 ? 4.188 -3.582 -24.406 1.00 90.56 298 ARG A N 1
ATOM 2437 C CA . ARG A 1 298 ? 3.686 -2.201 -24.514 1.00 90.56 298 ARG A CA 1
ATOM 2438 C C . ARG A 1 298 ? 2.616 -1.819 -23.475 1.00 90.56 298 ARG A C 1
ATOM 2440 O O . ARG A 1 298 ? 1.820 -0.920 -23.722 1.00 90.56 298 ARG A O 1
ATOM 2447 N N . TYR A 1 299 ? 2.603 -2.456 -22.300 1.00 91.19 299 TYR A N 1
ATOM 2448 C CA . TYR A 1 299 ? 1.772 -2.014 -21.165 1.00 91.19 299 TYR A CA 1
ATOM 2449 C C . TYR A 1 299 ? 2.337 -0.789 -20.449 1.00 91.19 299 TYR A C 1
ATOM 2451 O O . TYR A 1 299 ? 1.618 -0.081 -19.748 1.00 91.19 299 TYR A O 1
ATOM 2459 N N . SER A 1 300 ? 3.636 -0.543 -20.598 1.00 85.38 300 SER A N 1
ATOM 2460 C CA . SER A 1 300 ? 4.281 0.646 -20.059 1.00 85.38 300 SER A CA 1
ATOM 2461 C C . SER A 1 300 ? 4.094 1.819 -21.012 1.00 85.38 300 SER A C 1
ATOM 2463 O O . SER A 1 300 ? 4.304 1.687 -22.218 1.00 85.38 300 SER A O 1
ATOM 2465 N N . VAL A 1 301 ? 3.743 2.974 -20.453 1.00 79.75 301 VAL A N 1
ATOM 2466 C CA . VAL A 1 301 ? 3.824 4.251 -21.168 1.00 79.75 301 VAL A CA 1
ATOM 2467 C C . VAL A 1 301 ? 5.282 4.593 -21.484 1.00 79.75 301 VAL A C 1
ATOM 2469 O O . VAL A 1 301 ? 6.209 4.052 -20.873 1.00 79.75 301 VAL A O 1
ATOM 2472 N N . THR A 1 302 ? 5.492 5.497 -22.439 1.00 81.94 302 THR A N 1
ATOM 2473 C CA . THR A 1 302 ? 6.824 6.015 -22.762 1.00 81.94 302 THR A CA 1
ATOM 2474 C C . THR A 1 302 ? 7.479 6.602 -21.515 1.00 81.94 302 THR A C 1
ATOM 2476 O O . THR A 1 302 ? 6.855 7.355 -20.768 1.00 81.94 302 THR A O 1
ATOM 2479 N N . VAL A 1 303 ? 8.746 6.250 -21.288 1.00 85.38 303 VAL A N 1
ATOM 2480 C CA . VAL A 1 303 ? 9.500 6.770 -20.146 1.00 85.38 303 VAL A CA 1
ATOM 2481 C C . VAL A 1 303 ? 9.654 8.287 -20.256 1.00 85.38 303 VAL A C 1
ATOM 2483 O O . VAL A 1 303 ? 9.961 8.814 -21.326 1.00 85.38 303 VAL A O 1
ATOM 2486 N N . SER A 1 304 ? 9.480 8.979 -19.133 1.00 88.06 304 SER A N 1
ATOM 2487 C CA . SER A 1 304 ? 9.798 10.397 -19.000 1.00 88.06 304 SER A CA 1
ATOM 2488 C C . SER A 1 304 ? 11.004 10.566 -18.072 1.00 88.06 304 SER A C 1
ATOM 2490 O O . SER A 1 304 ? 11.001 9.999 -16.975 1.00 88.06 304 SER A O 1
ATOM 2492 N N . PRO A 1 305 ? 12.011 11.382 -18.434 1.00 91.12 305 PRO A N 1
ATOM 2493 C CA . PRO A 1 305 ? 13.133 11.681 -17.547 1.00 91.12 305 PRO A CA 1
ATOM 2494 C C . PRO A 1 305 ? 12.728 12.562 -16.351 1.00 91.12 305 PRO A C 1
ATOM 2496 O O . PRO A 1 305 ? 13.549 12.763 -15.460 1.00 91.12 305 PRO A O 1
ATOM 2499 N N . SER A 1 306 ? 11.487 13.076 -16.310 1.00 89.88 306 SER A N 1
ATOM 2500 C CA . SER A 1 306 ? 10.944 13.803 -15.153 1.00 89.88 306 SER A CA 1
ATOM 2501 C C . SER A 1 306 ? 10.709 12.911 -13.933 1.00 89.88 306 SER A C 1
ATOM 2503 O O . SER A 1 306 ? 10.560 13.439 -12.838 1.00 89.88 306 SER A O 1
ATOM 2505 N N . MET A 1 307 ? 10.662 11.582 -14.115 1.00 85.62 307 MET A N 1
ATOM 2506 C CA . MET A 1 307 ? 10.309 10.612 -13.067 1.00 85.62 307 MET A CA 1
ATOM 2507 C C . MET A 1 307 ? 8.931 10.867 -12.430 1.00 85.62 307 MET A C 1
ATOM 2509 O O . MET A 1 307 ? 8.702 10.486 -11.288 1.00 85.62 307 MET A O 1
ATOM 2513 N N . LEU A 1 308 ? 8.021 11.488 -13.185 1.00 88.38 308 LEU A N 1
ATOM 2514 C CA . LEU A 1 308 ? 6.618 11.669 -12.811 1.00 88.38 308 LEU A CA 1
ATOM 2515 C C . LEU A 1 308 ? 5.752 10.570 -13.442 1.00 88.38 308 LEU A C 1
ATOM 2517 O O . LEU A 1 308 ? 6.008 10.135 -14.571 1.00 88.38 308 LEU A O 1
ATOM 2521 N N . ILE A 1 309 ? 4.699 10.155 -12.744 1.00 85.75 309 ILE A N 1
ATOM 2522 C CA . ILE A 1 309 ? 3.660 9.254 -13.242 1.00 85.75 309 ILE A CA 1
ATOM 2523 C C . ILE A 1 309 ? 2.697 10.071 -14.105 1.00 85.75 309 ILE A C 1
ATOM 2525 O O . ILE A 1 309 ? 1.739 10.675 -13.628 1.00 85.75 309 ILE A O 1
ATOM 2529 N N . LEU A 1 310 ? 2.943 10.102 -15.410 1.00 84.50 310 LEU A N 1
ATOM 2530 C CA . LEU A 1 310 ? 2.086 10.811 -16.359 1.00 84.50 310 LEU A CA 1
ATOM 2531 C C . LEU A 1 310 ? 0.950 9.906 -16.877 1.00 84.50 310 LEU A C 1
ATOM 2533 O O . LEU A 1 310 ? 1.169 8.709 -17.081 1.00 84.50 310 LEU A O 1
ATOM 2537 N N . PRO A 1 311 ? -0.261 10.453 -17.117 1.00 81.50 311 PRO A N 1
ATOM 2538 C CA . PRO A 1 311 ? -0.645 11.867 -16.996 1.00 81.50 311 PRO A CA 1
ATOM 2539 C C . PRO A 1 311 ? -1.107 12.297 -15.588 1.00 81.50 311 PRO A C 1
ATOM 2541 O O . PRO A 1 311 ? -1.539 13.436 -15.435 1.00 81.50 311 PRO A O 1
ATOM 2544 N N . LEU A 1 312 ? -1.044 11.424 -14.574 1.00 80.81 312 LEU A N 1
ATOM 2545 C CA . LEU A 1 312 ? -1.574 11.703 -13.230 1.00 80.81 312 LEU A CA 1
ATOM 2546 C C . LEU A 1 312 ? -0.919 12.937 -12.585 1.00 80.81 312 LEU A C 1
ATOM 2548 O O . LEU A 1 312 ? -1.603 13.786 -12.028 1.00 80.81 312 LEU A O 1
ATOM 2552 N N . GLU A 1 313 ? 0.394 13.083 -12.743 1.00 85.31 313 GLU A N 1
ATOM 2553 C CA . GLU A 1 313 ? 1.191 14.159 -12.141 1.00 85.31 313 GLU A CA 1
ATOM 2554 C C . GLU A 1 313 ? 1.513 15.296 -13.129 1.00 85.31 313 GLU A C 1
ATOM 2556 O O . GLU A 1 313 ? 2.488 16.031 -12.968 1.00 85.31 313 GLU A O 1
ATOM 2561 N N . ASN A 1 314 ? 0.710 15.455 -14.187 1.00 87.88 314 ASN A N 1
ATOM 2562 C CA . ASN A 1 314 ? 1.013 16.393 -15.273 1.00 87.88 314 ASN A CA 1
ATOM 2563 C C . ASN A 1 314 ? 1.080 17.866 -14.823 1.00 87.88 314 ASN A C 1
ATOM 2565 O O . ASN A 1 314 ? 1.758 18.666 -15.458 1.00 87.88 314 ASN A O 1
ATOM 2569 N N . SER A 1 315 ? 0.415 18.233 -13.724 1.00 89.62 315 SER A N 1
ATOM 2570 C CA . SER A 1 315 ? 0.484 19.580 -13.135 1.00 89.62 315 SER A CA 1
ATOM 2571 C C . SER A 1 315 ? 1.872 19.945 -12.594 1.00 89.62 315 SER A C 1
ATOM 2573 O O . SER A 1 315 ? 2.176 21.130 -12.471 1.00 89.62 315 SER A O 1
ATOM 2575 N N . TYR A 1 316 ? 2.714 18.950 -12.296 1.00 90.44 316 TYR A N 1
ATOM 2576 C CA . TYR A 1 316 ? 4.086 19.130 -11.814 1.00 90.44 316 TYR A CA 1
ATOM 2577 C C . TYR A 1 316 ? 5.135 18.990 -12.924 1.00 90.44 316 TYR A C 1
ATOM 2579 O O . TYR A 1 316 ? 6.333 19.117 -12.665 1.00 90.44 316 TYR A O 1
ATOM 2587 N N . TYR A 1 317 ? 4.710 18.703 -14.155 1.00 93.25 317 TYR A N 1
ATOM 2588 C CA . TYR A 1 317 ? 5.619 18.493 -15.270 1.00 93.25 317 TYR A CA 1
ATOM 2589 C C . TYR A 1 317 ? 6.172 19.822 -15.799 1.00 93.25 317 TYR A C 1
ATOM 2591 O O . TYR A 1 317 ? 5.418 20.701 -16.212 1.00 93.25 317 TYR A O 1
ATOM 2599 N N . ASP A 1 318 ? 7.500 19.942 -15.836 1.00 94.88 318 ASP A N 1
ATOM 2600 C CA . ASP A 1 318 ? 8.202 21.087 -16.419 1.00 94.88 318 ASP A CA 1
ATOM 2601 C C . ASP A 1 318 ? 8.958 20.661 -17.684 1.00 94.88 318 ASP A C 1
ATOM 2603 O O . ASP A 1 318 ? 10.039 20.060 -17.638 1.00 94.88 318 ASP A O 1
ATOM 2607 N N . GLU A 1 319 ? 8.382 21.002 -18.835 1.00 94.31 319 GLU A N 1
ATOM 2608 C CA . GLU A 1 319 ? 8.960 20.702 -20.143 1.00 94.31 319 GLU A CA 1
ATOM 2609 C C . GLU A 1 319 ? 10.321 21.380 -20.349 1.00 94.31 319 GLU A C 1
ATOM 2611 O O . GLU A 1 319 ? 11.208 20.808 -20.982 1.00 94.31 319 GLU A O 1
ATOM 2616 N N . THR A 1 320 ? 10.534 22.569 -19.780 1.00 96.25 320 THR A N 1
ATOM 2617 C CA . THR A 1 320 ? 11.780 23.325 -19.959 1.00 96.25 320 THR A CA 1
ATOM 2618 C C . THR A 1 320 ? 12.947 22.662 -19.229 1.00 96.25 320 THR A C 1
ATOM 2620 O O . THR A 1 320 ? 14.055 22.575 -19.768 1.00 96.25 320 THR A O 1
ATOM 2623 N N . ILE A 1 321 ? 12.697 22.118 -18.032 1.00 94.81 321 ILE A N 1
ATOM 2624 C CA . ILE A 1 321 ? 13.685 21.352 -17.263 1.00 94.81 321 ILE A CA 1
ATOM 2625 C C . ILE A 1 321 ? 13.996 20.037 -17.975 1.00 94.81 321 ILE A C 1
ATOM 2627 O O . ILE A 1 321 ? 15.171 19.686 -18.125 1.00 94.81 321 ILE A O 1
ATOM 2631 N N . VAL A 1 322 ? 12.969 19.331 -18.454 1.00 94.38 322 VAL A N 1
ATOM 2632 C CA . VAL A 1 322 ? 13.140 18.076 -19.196 1.00 94.38 322 VAL A CA 1
ATOM 2633 C C . VAL A 1 322 ? 13.923 18.298 -20.488 1.00 94.38 322 VAL A C 1
ATOM 2635 O O . VAL A 1 322 ? 14.878 17.568 -20.743 1.00 94.38 322 VAL A O 1
ATOM 2638 N N . ALA A 1 323 ? 13.603 19.329 -21.267 1.00 93.50 323 ALA A N 1
ATOM 2639 C CA . ALA A 1 323 ? 14.329 19.647 -22.493 1.00 93.50 323 ALA A CA 1
ATOM 2640 C C . ALA A 1 323 ? 15.808 19.977 -22.224 1.00 93.50 323 ALA A C 1
ATOM 2642 O O . ALA A 1 323 ? 16.684 19.614 -23.008 1.00 93.50 323 ALA A O 1
ATOM 2643 N N . LYS A 1 324 ? 16.103 20.644 -21.101 1.00 94.81 324 LYS A N 1
ATOM 2644 C CA . LYS A 1 324 ? 17.462 21.075 -20.751 1.00 94.81 324 LYS A CA 1
ATOM 2645 C C . LYS A 1 324 ? 18.324 19.969 -20.140 1.00 94.81 324 LYS A C 1
ATOM 2647 O O . LYS A 1 324 ? 19.520 19.899 -20.426 1.00 94.81 324 LYS A O 1
ATOM 2652 N N . TYR A 1 325 ? 17.755 19.145 -19.263 1.00 94.25 325 TYR A N 1
ATOM 2653 C CA . TYR A 1 325 ? 18.512 18.202 -18.428 1.00 94.25 325 TYR A CA 1
ATOM 2654 C C . TYR A 1 325 ? 18.145 16.737 -18.641 1.00 94.25 325 TYR A C 1
ATOM 2656 O O . TYR A 1 325 ? 18.851 15.857 -18.134 1.00 94.25 325 TYR A O 1
ATOM 2664 N N . GLY A 1 326 ? 17.067 16.478 -19.375 1.00 92.94 326 GLY A N 1
ATOM 2665 C CA . GLY A 1 326 ? 16.553 15.149 -19.631 1.00 92.94 326 GLY A CA 1
ATOM 2666 C C . GLY A 1 326 ? 17.514 14.259 -20.411 1.00 92.94 326 GLY A C 1
ATOM 2667 O O . GLY A 1 326 ? 18.625 14.621 -20.819 1.00 92.94 326 GLY A O 1
ATOM 2668 N N . TRP A 1 327 ? 17.068 13.028 -20.585 1.00 92.50 327 TRP A N 1
ATOM 2669 C CA . TRP A 1 327 ? 17.790 11.996 -21.298 1.00 92.50 327 TRP A CA 1
ATOM 2670 C C . TRP A 1 327 ? 16.796 11.164 -22.096 1.00 92.50 327 TRP A C 1
ATOM 2672 O O . TRP A 1 327 ? 15.628 11.029 -21.740 1.00 92.50 327 TRP A O 1
ATOM 2682 N N . THR A 1 328 ? 17.291 10.597 -23.183 1.00 93.75 328 THR A N 1
ATOM 2683 C CA . THR A 1 328 ? 16.603 9.601 -24.001 1.00 93.75 328 THR A CA 1
ATOM 2684 C C . THR A 1 328 ? 17.623 8.536 -24.372 1.00 93.75 328 THR A C 1
ATOM 2686 O O . THR A 1 328 ? 18.823 8.746 -24.210 1.00 93.75 328 THR A O 1
ATOM 2689 N N . TYR A 1 329 ? 17.184 7.390 -24.884 1.00 95.94 329 TYR A N 1
ATOM 2690 C CA . TYR A 1 329 ? 18.119 6.390 -25.395 1.00 95.94 329 TYR A CA 1
ATOM 2691 C C . TYR A 1 329 ? 19.050 7.000 -26.465 1.00 95.94 329 TYR A C 1
ATOM 2693 O O . TYR A 1 329 ? 18.596 7.424 -27.527 1.00 95.94 329 TYR A O 1
ATOM 2701 N N . ASN A 1 330 ? 20.351 7.067 -26.169 1.00 97.50 330 ASN A N 1
ATOM 2702 C CA . ASN A 1 330 ? 21.407 7.561 -27.052 1.00 97.50 330 ASN A CA 1
ATOM 2703 C C . ASN A 1 330 ? 22.766 6.924 -26.671 1.00 97.50 330 ASN A C 1
ATOM 2705 O O . ASN A 1 330 ? 23.545 7.506 -25.905 1.00 97.50 330 ASN A O 1
ATOM 2709 N N . PRO A 1 331 ? 23.090 5.737 -27.219 1.00 97.88 331 PRO A N 1
ATOM 2710 C CA . PRO A 1 331 ? 24.350 5.046 -26.939 1.00 97.88 331 PRO A CA 1
ATOM 2711 C C . PRO A 1 331 ? 25.593 5.875 -27.264 1.00 97.88 331 PRO A C 1
ATOM 2713 O O . PRO A 1 331 ? 26.572 5.823 -26.523 1.00 97.88 331 PRO A O 1
ATOM 2716 N N . SER A 1 332 ? 25.558 6.671 -28.336 1.00 98.31 332 SER A N 1
ATOM 2717 C CA . SER A 1 332 ? 26.679 7.533 -28.720 1.00 98.31 332 SER A CA 1
ATOM 2718 C C . SER A 1 332 ? 26.979 8.568 -27.637 1.00 98.31 332 SER A C 1
ATOM 2720 O O . SER A 1 332 ? 28.142 8.745 -27.278 1.00 98.31 332 SER A O 1
ATOM 2722 N N . LYS A 1 333 ? 25.943 9.182 -27.047 1.00 97.81 333 LYS A N 1
ATOM 2723 C CA . LYS A 1 333 ? 26.108 10.119 -25.927 1.00 97.81 333 LYS A CA 1
ATOM 2724 C C . LYS A 1 333 ? 26.633 9.429 -24.671 1.00 97.81 333 LYS A C 1
ATOM 2726 O O . LYS A 1 333 ? 27.496 9.977 -23.993 1.00 97.81 333 LYS A O 1
ATOM 2731 N N . SER A 1 334 ? 26.166 8.214 -24.380 1.00 98.25 334 SER A N 1
ATOM 2732 C CA . SER A 1 334 ? 26.728 7.405 -23.290 1.00 98.25 334 SER A CA 1
ATOM 2733 C C . SER A 1 334 ? 28.227 7.159 -23.490 1.00 98.25 334 SER A C 1
ATOM 2735 O O . SER A 1 334 ? 29.002 7.342 -22.556 1.00 98.25 334 SER A O 1
ATOM 2737 N N . ILE A 1 335 ? 28.648 6.755 -24.693 1.00 98.31 335 ILE A N 1
ATOM 2738 C CA . ILE A 1 335 ? 30.060 6.493 -25.016 1.00 98.31 335 ILE A CA 1
ATOM 2739 C C . ILE A 1 335 ? 30.893 7.774 -24.912 1.00 98.31 335 ILE A C 1
ATOM 2741 O O . ILE A 1 335 ? 31.999 7.733 -24.380 1.00 98.31 335 ILE A O 1
ATOM 2745 N N . GLU A 1 336 ? 30.373 8.902 -25.399 1.00 98.31 336 GLU A N 1
ATOM 2746 C CA . GLU A 1 336 ? 31.013 10.217 -25.285 1.00 98.31 336 GLU A CA 1
ATOM 2747 C C . GLU A 1 336 ? 31.281 10.584 -23.819 1.00 98.31 336 GLU A C 1
ATOM 2749 O O . GLU A 1 336 ? 32.412 10.922 -23.476 1.00 98.31 336 GLU A O 1
ATOM 2754 N N . ILE A 1 337 ? 30.269 10.455 -22.949 1.00 98.19 337 ILE A N 1
ATOM 2755 C CA . ILE A 1 337 ? 30.399 10.748 -21.514 1.00 98.19 337 ILE A CA 1
ATOM 2756 C C . ILE A 1 337 ? 31.468 9.858 -20.877 1.00 98.19 337 ILE A C 1
ATOM 2758 O O . ILE A 1 337 ? 32.322 10.360 -20.154 1.00 98.19 337 ILE A O 1
ATOM 2762 N N . LEU A 1 338 ? 31.440 8.551 -21.158 1.00 98.06 338 LEU A N 1
ATOM 2763 C CA . LEU A 1 338 ? 32.392 7.609 -20.570 1.00 98.06 338 LEU A CA 1
ATOM 2764 C C . LEU A 1 338 ? 33.827 7.885 -21.029 1.00 98.06 338 LEU A C 1
ATOM 2766 O O . LEU A 1 338 ? 34.705 7.953 -20.184 1.00 98.06 338 LEU A O 1
ATOM 2770 N N . LYS A 1 339 ? 34.061 8.141 -22.324 1.00 97.62 339 LYS A N 1
ATOM 2771 C CA . LYS A 1 339 ? 35.394 8.522 -22.832 1.00 97.62 339 LYS A CA 1
ATOM 2772 C C . LYS A 1 339 ? 35.926 9.810 -22.201 1.00 97.62 339 LYS A C 1
ATOM 2774 O O . LYS A 1 339 ? 37.134 9.966 -22.068 1.00 97.62 339 LYS A O 1
ATOM 2779 N N . GLY A 1 340 ? 35.038 10.738 -21.839 1.00 97.00 340 GLY A N 1
ATOM 2780 C CA . GLY A 1 340 ? 35.408 11.973 -21.148 1.00 97.00 340 GLY A CA 1
ATOM 2781 C C . GLY A 1 340 ? 35.943 11.759 -19.727 1.00 97.00 340 GLY A C 1
ATOM 2782 O O . GLY A 1 340 ? 36.575 12.662 -19.188 1.00 97.00 340 GLY A O 1
ATOM 2783 N N . LEU A 1 341 ? 35.715 10.586 -19.127 1.00 96.12 341 LEU A N 1
ATOM 2784 C CA . LEU A 1 341 ? 36.183 10.240 -17.781 1.00 96.12 341 LEU A CA 1
ATOM 2785 C C . LEU A 1 341 ? 37.547 9.527 -17.766 1.00 96.12 341 LEU A C 1
ATOM 2787 O O . LEU A 1 341 ? 38.080 9.300 -16.678 1.00 96.12 341 LEU A O 1
ATOM 2791 N N . GLY A 1 342 ? 38.109 9.209 -18.938 1.00 90.69 342 GLY A N 1
ATOM 2792 C CA . GLY A 1 342 ? 39.261 8.310 -19.094 1.00 90.69 342 GLY A CA 1
ATOM 2793 C C . GLY A 1 342 ? 38.834 6.859 -19.251 1.00 90.69 342 GLY A C 1
ATOM 2794 O O . GLY A 1 342 ? 39.685 5.989 -18.964 1.00 90.69 342 GLY A O 1
#

Secondary structure (DSSP, 8-state):
--GGGEEEEESS--S------TTSSSPPTTTSSSS-SSS--SEEEETTTTEEEESSEEEEEESSSSEEEEEEPTT-B-TTSPBP-HHHHHHHHHHHHHS--TTTTHHHHEEEEEESSSSEEEEEE-TTS--HHHHHHHHHH-----HHHHHHHHHH-SSGGG---SS---SSSEEEEEEETTEEEEEE-TT-TTHHHH---S-SEEEEE--SSHHHHHHHHHTT--SEE-S--TTTHHHHHTT-----SSSSTT-S-----------TTSTTTTSHHHHHHHHHH--HHHHHHHTTTT-SPPP-TT---TTTTGGG--HHHHHHH-----HHHHHHHHHTT-

pLDDT: mean 95.32, std 4.22, range [71.5, 98.94]

Solvent-accessible surface area (backbone atoms only — not comparable to full-atom values): 19560 Å² total; per-residue (Å²): 128,64,67,94,40,41,44,25,36,36,63,79,45,70,60,56,67,82,28,37,22,73,72,32,97,76,28,19,68,65,42,56,53,91,75,36,35,30,45,30,27,37,19,40,69,37,84,89,77,75,41,75,42,66,59,49,21,64,48,73,45,73,82,51,100,47,38,36,37,40,32,41,44,84,74,39,29,34,72,87,70,51,76,52,40,21,66,20,48,37,45,44,63,53,47,28,77,81,41,97,44,100,65,34,67,52,61,68,28,30,74,47,66,43,60,80,46,68,39,32,31,39,38,32,43,20,86,93,43,74,46,68,66,62,55,56,49,44,39,37,66,48,59,52,42,57,47,89,58,50,55,58,39,55,74,75,34,100,45,66,52,74,48,41,41,90,76,62,71,26,45,24,50,30,39,80,71,48,75,48,66,56,33,40,31,32,30,48,42,93,77,31,47,54,36,88,78,77,48,72,76,83,49,48,28,41,38,33,56,41,41,92,45,50,65,60,44,50,55,37,37,79,67,69,66,37,77,45,74,72,50,75,58,82,65,57,65,59,50,36,75,72,71,44,101,64,84,61,86,37,97,50,89,47,29,56,81,90,84,78,77,95,71,89,84,73,66,53,88,40,86,69,53,46,40,68,64,52,50,51,20,51,56,14,54,43,57,61,67,60,43,24,49,73,77,45,60,43,42,52,74,83,88,57,69,78,77,61,62,73,76,83,46,52,91,75,62,54,67,68,58,38,74,73,70,47,67,54,68,34,55,67,60,17,51,52,50,51,61,73,76,108

Nearest PDB structures (foldseek):
  4pfy-assembly1_A  TM=9.429E-01  e=3.902E-33  Thermotoga maritima MSB8
  2o7i-assembly1_A  TM=9.380E-01  e=4.370E-32  Thermotoga maritima
  7z8e-assembly1_A  TM=7.296E-01  e=2.266E-17  Sinorhizobium meliloti
  7z6f-assembly1_E  TM=7.371E-01  e=1.861E-16  Escherichia coli
  8fsq-assembly1_A  TM=7.009E-01  e=6.424E-16  Escherichia coli

Mean predicted aligned error: 4.1 Å

Radius of gyration: 23.21 Å; Cα contacts (8 Å, |Δi|>4): 568; chains: 1; bounding box: 62×50×56 Å

Sequence (342 aa):
MPREETLYVAGHQWGAPTNFNPLSGNPAWPCSDTNETVYETLFGYNQVTDKLDPILADKYQWVDPYTLKVTLHQGTRWQDGTSLTTEDVVYTFELSKKYSLAYSDFWTYATGIKALDNRTVEINLNPAKPNRLIIMEQLGTVRILPKHIWINVEENYRSVIEFKNEKPVGSGPLKLLYFSPEKIILQRDDNYWGIRYFGKPAPKYVVHPIFKSNDAGNIAFEKAQIDLSQQFCPTIWKIWEKGLPVSTWYKHPPYHIPGSIPTLYINIHKYPLSLPEVRRALAYAINYEKIAEIAMTRYSVTVSPSMLILPLENSYYDETIVAKYGWTYNPSKSIEILKGLG

Foldseek 3Di:
DPPQQEAEEEDQAAWAAQFLQLQAPDGHPPSRDLPCAQFHFQFAQDLVVRDTHGDQWPDKDDPDQFKIKTFGDPQQAKLVGHGQFVVLVQCLLVLCVVPVTPLVCVVVFWPGWDDPDRTMIMTGTDPVRHDVPSVVVCSNRRTGDDPVPVVVCVVPDPHSNPHRCPFPIHLHQWGFDDGGRFKTKIAGRPVRRCCVPPNHDRRRMYMYTHDNDLVVVVVCVLVVVHDYYPGQDAPVVVSCVVVDPDAAPDPDPPSHQDDADDDDDFDLVDPPSVDPLLVQLVLQQDQVVCCCVPVRVVNDDDDQQVRDRPPSPVVVDDPVCCVVPNHHHDNPSSVVSVVVVD